Protein AF-A0A955CDN2-F1 (afdb_monomer_lite)

Radius of gyration: 25.5 Å; chains: 1; bounding box: 60×82×62 Å

Secondary structure (DSSP, 8-state):
-HHHHHHHHHHHHHHGGGSTT---PPPPPP-STTHHHHHHHHHHHHHHHHHT-PPPSEEEEEPEEETTEEEEE--GGGGSTTEEEEEEEEESS-HHHHHHHHHTSSSEEEEETTTHHHHHHHT---BEEEE-SS--TTS---TTEEEEEEETTTTHHHHHHHHHHTEEEEEEPGGGEEEE-TTSSEEEEEETTEEEEEEEEEEEEEGGGT--------------------

Foldseek 3Di:
DVVVLVVLLVVLLVLCCVDPVVDRDDQDDDDPVCNPRRVVSSVVSVVVSVVSDDDQLKDKDWWFDDQQKTKDFADLVLPDPQKWKKKKKFKPDAPVLVVCCDVVLQFKAKFFSVCGVVCNVVVHHHFDWAWDPDDQPSDDDDRRITMTTGDCPVHVVRNVNCSVRRMMMMGGHNQQFDDQDPVRFWTFGDRPNDTMIIGIMMMIHRCVSRDDDPPPDDDDDDDDDDDDDD

Sequence (230 aa):
PLAAYRELARLAGRLSTFSPSMRVERLPAYDHDNLGQCFAAAKALLERLLDGVTPPQYHDRWFRTDQALLRTEIDPEWLEPQWGLYIGIQSSLGADAVERFLLSGRNAKFGSAQRIEELFQRGEAGLQLRRVVHAPRALPLRKDVAYYLVDHAASRDEWRSVERTLGIAVRLGEQAVLEAMPDQSTLVIDCEGRSATLRFALYAVLEDSATAIPLGVGDGLAAQTTNALI

pLDDT: mean 85.24, std 17.05, range [32.22, 97.5]

Structure (mmCIF, N/CA/C/O backbone):
data_AF-A0A955CDN2-F1
#
_entry.id   AF-A0A955CDN2-F1
#
loop_
_atom_site.group_PDB
_atom_site.id
_atom_site.type_symbol
_atom_site.label_atom_id
_atom_site.label_alt_id
_atom_site.label_comp_id
_atom_site.label_asym_id
_atom_site.label_entity_id
_atom_site.label_seq_id
_atom_site.pdbx_PDB_ins_code
_atom_site.Cartn_x
_atom_site.Cartn_y
_atom_site.Cartn_z
_atom_site.occupancy
_atom_site.B_iso_or_equiv
_atom_site.auth_seq_id
_atom_site.auth_comp_id
_atom_site.auth_asym_id
_atom_site.auth_atom_id
_atom_site.pdbx_PDB_model_num
ATOM 1 N N . PRO A 1 1 ? 27.709 -19.942 -25.470 1.00 87.62 1 PRO A N 1
ATOM 2 C CA . PRO A 1 1 ? 27.517 -18.624 -26.138 1.00 87.62 1 PRO A CA 1
ATOM 3 C C . PRO A 1 1 ? 26.165 -18.480 -26.864 1.00 87.62 1 PRO A C 1
ATOM 5 O O . PRO A 1 1 ? 25.416 -17.572 -26.530 1.00 87.62 1 PRO A O 1
ATOM 8 N N . LEU A 1 2 ? 25.800 -19.396 -27.774 1.00 93.38 2 LEU A N 1
ATOM 9 C CA . LEU A 1 2 ? 24.502 -19.363 -28.478 1.00 93.38 2 LEU A CA 1
ATOM 10 C C . LEU A 1 2 ? 23.285 -19.315 -27.537 1.00 93.38 2 LEU A C 1
ATOM 12 O O . LEU A 1 2 ? 22.367 -18.532 -27.758 1.00 93.38 2 LEU A O 1
ATOM 16 N N . ALA A 1 3 ? 23.278 -20.126 -26.473 1.00 95.62 3 ALA A N 1
ATOM 17 C CA . ALA A 1 3 ? 22.185 -20.134 -25.495 1.00 95.62 3 ALA A CA 1
ATOM 18 C C . ALA A 1 3 ? 21.976 -18.754 -24.843 1.00 95.62 3 ALA A C 1
ATOM 20 O O . ALA A 1 3 ? 20.854 -18.264 -24.794 1.00 95.62 3 ALA A O 1
ATOM 21 N N . ALA A 1 4 ? 23.065 -18.091 -24.438 1.00 93.81 4 ALA A N 1
ATOM 22 C CA . ALA A 1 4 ? 23.010 -16.740 -23.884 1.00 93.81 4 ALA A CA 1
ATOM 23 C C . ALA A 1 4 ? 22.473 -15.731 -24.911 1.00 93.81 4 ALA A C 1
ATOM 25 O O . ALA A 1 4 ? 21.586 -14.947 -24.595 1.00 93.81 4 ALA A O 1
ATOM 26 N N . TYR A 1 5 ? 22.945 -15.802 -26.160 1.00 95.19 5 TYR A N 1
ATOM 27 C CA . TYR A 1 5 ? 22.469 -14.929 -27.234 1.00 95.19 5 TYR A CA 1
ATOM 28 C C . TYR A 1 5 ? 20.960 -15.066 -27.481 1.00 95.19 5 TYR A C 1
ATOM 30 O O . TYR A 1 5 ? 20.254 -14.072 -27.639 1.00 95.19 5 TYR A O 1
ATOM 38 N N . ARG A 1 6 ? 20.444 -16.301 -27.462 1.00 95.06 6 ARG A N 1
ATOM 39 C CA . ARG A 1 6 ? 19.009 -16.578 -27.612 1.00 95.06 6 ARG A CA 1
ATOM 40 C C . ARG A 1 6 ? 18.179 -15.958 -26.490 1.00 95.06 6 ARG A C 1
ATOM 42 O O . ARG A 1 6 ? 17.123 -15.399 -26.776 1.00 95.06 6 ARG A O 1
ATOM 49 N N . GLU A 1 7 ? 18.645 -16.030 -25.245 1.00 96.19 7 GLU A N 1
ATOM 50 C CA . GLU A 1 7 ? 17.939 -15.406 -24.120 1.00 96.19 7 GLU A CA 1
ATOM 51 C C . GLU A 1 7 ? 17.999 -13.874 -24.177 1.00 96.19 7 GLU A C 1
ATOM 53 O O . GLU A 1 7 ? 16.981 -13.226 -23.939 1.00 96.19 7 GLU A O 1
ATOM 58 N N . LEU A 1 8 ? 19.123 -13.281 -24.600 1.00 93.88 8 LEU A N 1
ATOM 59 C CA . LEU A 1 8 ? 19.211 -11.833 -24.840 1.00 93.88 8 LEU A CA 1
ATOM 60 C C . LEU A 1 8 ? 18.236 -11.378 -25.935 1.00 93.88 8 LEU A C 1
ATOM 62 O O . LEU A 1 8 ? 17.537 -10.382 -25.763 1.00 93.88 8 LEU A O 1
ATOM 66 N N . ALA A 1 9 ? 18.127 -12.131 -27.033 1.00 92.69 9 ALA A N 1
ATOM 67 C CA . ALA A 1 9 ? 17.177 -11.834 -28.102 1.00 92.69 9 ALA A CA 1
ATOM 68 C C . ALA A 1 9 ? 15.715 -11.977 -27.642 1.00 92.69 9 ALA A C 1
ATOM 70 O O . ALA A 1 9 ? 14.867 -11.148 -27.978 1.00 92.69 9 ALA A O 1
ATOM 71 N N . ARG A 1 10 ? 15.415 -12.999 -26.829 1.00 92.69 10 ARG A N 1
ATOM 72 C CA . ARG A 1 10 ? 14.093 -13.178 -26.211 1.00 92.69 10 ARG A CA 1
ATOM 73 C C . ARG A 1 10 ? 13.756 -12.021 -25.270 1.00 92.69 10 ARG A C 1
ATOM 75 O O . ARG A 1 10 ? 12.620 -11.547 -25.289 1.00 92.69 10 ARG A O 1
ATOM 82 N N . LEU A 1 11 ? 14.717 -11.568 -24.465 1.00 91.94 11 LEU A N 1
ATOM 83 C CA . LEU A 1 11 ? 14.553 -10.422 -23.575 1.00 91.94 11 LEU A CA 1
ATOM 84 C C . LEU A 1 11 ? 14.304 -9.136 -24.368 1.00 91.94 11 LEU A C 1
ATOM 86 O O . LEU A 1 11 ? 13.347 -8.429 -24.068 1.00 91.94 11 LEU A O 1
ATOM 90 N N . ALA A 1 12 ? 15.093 -8.877 -25.414 1.00 91.19 12 ALA A N 1
ATOM 91 C CA . ALA A 1 12 ? 14.919 -7.713 -26.279 1.00 91.19 12 ALA A CA 1
ATOM 92 C C . ALA A 1 12 ? 13.511 -7.674 -26.894 1.00 91.19 12 ALA A C 1
ATOM 94 O O . ALA A 1 12 ? 12.839 -6.653 -26.810 1.00 91.19 12 ALA A O 1
ATOM 95 N N . GLY A 1 13 ? 13.014 -8.807 -27.407 1.00 89.19 13 GLY A N 1
ATOM 96 C CA . GLY A 1 13 ? 11.652 -8.898 -27.941 1.00 89.19 13 GLY A CA 1
ATOM 97 C C . GLY A 1 13 ? 10.560 -8.593 -26.908 1.00 89.19 13 GLY A C 1
ATOM 98 O O . GLY A 1 13 ? 9.575 -7.940 -27.242 1.00 89.19 13 GLY A O 1
ATOM 99 N N . ARG A 1 14 ? 10.740 -9.017 -25.648 1.00 88.94 14 ARG A N 1
ATOM 100 C CA . ARG A 1 14 ? 9.817 -8.679 -24.549 1.00 88.94 14 ARG A CA 1
ATOM 101 C C . ARG A 1 14 ? 9.905 -7.206 -24.161 1.00 88.94 14 ARG A C 1
ATOM 103 O O . ARG A 1 14 ? 8.880 -6.591 -23.922 1.00 88.94 14 ARG A O 1
ATOM 110 N N . LEU A 1 15 ? 11.102 -6.628 -24.105 1.00 87.44 15 LEU A N 1
ATOM 111 C CA . LEU A 1 15 ? 11.275 -5.217 -23.753 1.00 87.44 15 LEU A CA 1
ATOM 112 C C . LEU A 1 15 ? 10.753 -4.276 -24.849 1.00 87.44 15 LEU A C 1
ATOM 114 O O . LEU A 1 15 ? 10.202 -3.222 -24.541 1.00 87.44 15 LEU A O 1
ATOM 118 N N . SER A 1 16 ? 10.827 -4.673 -26.123 1.00 86.44 16 SER A N 1
ATOM 119 C CA . SER A 1 16 ? 10.278 -3.893 -27.239 1.00 86.44 16 SER A CA 1
ATOM 120 C C . SER A 1 16 ? 8.770 -3.631 -27.133 1.00 86.44 16 SER A C 1
ATOM 122 O O . SER A 1 16 ? 8.309 -2.632 -27.682 1.00 86.44 16 SER A O 1
ATOM 124 N N . THR A 1 17 ? 7.993 -4.453 -26.411 1.00 81.88 17 THR A N 1
ATOM 125 C CA . THR A 1 17 ? 6.553 -4.193 -26.200 1.00 81.88 17 THR A CA 1
ATOM 126 C C . THR A 1 17 ? 6.286 -3.024 -25.256 1.00 81.88 17 THR A C 1
ATOM 128 O O . THR A 1 17 ? 5.188 -2.478 -25.272 1.00 81.88 17 THR A O 1
ATOM 131 N N . PHE A 1 18 ? 7.275 -2.641 -24.446 1.00 75.06 18 PHE A N 1
ATOM 132 C CA . PHE A 1 18 ? 7.211 -1.491 -23.542 1.00 75.06 18 PHE A CA 1
ATOM 133 C C . PHE A 1 18 ? 7.834 -0.228 -24.154 1.00 75.06 18 PHE A C 1
ATOM 135 O O . PHE A 1 18 ? 7.736 0.849 -23.573 1.00 75.06 18 PHE A O 1
ATOM 142 N N . SER A 1 19 ? 8.458 -0.334 -25.333 1.00 74.88 19 SER A N 1
ATOM 143 C CA . SER A 1 19 ? 8.984 0.828 -26.051 1.00 74.88 19 SER A CA 1
ATOM 144 C C . SER A 1 19 ? 7.835 1.707 -26.565 1.00 74.88 19 SER A C 1
ATOM 146 O O . SER A 1 19 ? 6.884 1.166 -27.134 1.00 74.88 19 SER A O 1
ATOM 148 N N . PRO A 1 20 ? 7.949 3.050 -26.509 1.00 68.75 20 PRO A N 1
ATOM 149 C CA . PRO A 1 20 ? 6.964 3.971 -27.089 1.00 68.75 20 PRO A CA 1
ATOM 150 C C . PRO A 1 20 ? 6.674 3.718 -28.575 1.00 68.75 20 PRO A C 1
ATOM 152 O O . PRO A 1 20 ? 5.588 4.007 -29.067 1.00 68.75 20 PRO A O 1
ATOM 155 N N . SER A 1 21 ? 7.654 3.173 -29.301 1.00 76.00 21 SER A N 1
ATOM 156 C CA . SER A 1 21 ? 7.518 2.845 -30.722 1.00 76.00 21 SER A CA 1
ATOM 157 C C . SER A 1 21 ? 6.817 1.507 -30.983 1.00 76.00 21 SER A C 1
ATOM 159 O O . SER A 1 21 ? 6.423 1.257 -32.122 1.00 76.00 21 SER A O 1
ATOM 161 N N . MET A 1 22 ? 6.702 0.640 -29.964 1.00 69.94 22 MET A N 1
ATOM 162 C CA . MET A 1 22 ? 6.206 -0.744 -30.036 1.00 69.94 22 MET A CA 1
ATOM 163 C C . MET A 1 22 ? 6.796 -1.565 -31.199 1.00 69.94 22 MET A C 1
ATOM 165 O O . MET A 1 22 ? 6.166 -2.492 -31.712 1.00 69.94 22 MET A O 1
ATOM 169 N N . ARG A 1 23 ? 8.006 -1.221 -31.656 1.00 75.12 23 ARG A N 1
ATOM 170 C CA . ARG A 1 23 ? 8.678 -1.886 -32.775 1.00 75.12 23 ARG A CA 1
ATOM 171 C C . ARG A 1 23 ? 9.769 -2.805 -32.259 1.00 75.12 23 ARG A C 1
ATOM 173 O O . ARG A 1 23 ? 10.625 -2.404 -31.476 1.00 75.12 23 ARG A O 1
ATOM 180 N N . VAL A 1 24 ? 9.748 -4.039 -32.752 1.00 78.69 24 VAL A N 1
ATOM 181 C CA . VAL A 1 24 ? 10.830 -4.995 -32.527 1.00 78.69 24 VAL A CA 1
ATOM 182 C C . VAL A 1 24 ? 11.957 -4.662 -33.490 1.00 78.69 24 VAL A C 1
ATOM 184 O O . VAL A 1 24 ? 11.819 -4.809 -34.707 1.00 78.69 24 VAL A O 1
ATOM 187 N N . GLU A 1 25 ? 13.076 -4.213 -32.944 1.00 81.50 25 GLU A N 1
ATOM 188 C CA . GLU A 1 25 ? 14.286 -4.021 -33.728 1.00 81.50 25 GLU A CA 1
ATOM 189 C C . GLU A 1 25 ? 14.967 -5.356 -33.997 1.00 81.50 25 GLU A C 1
ATOM 191 O O . GLU A 1 25 ? 15.073 -6.224 -33.127 1.00 81.50 25 GLU A O 1
ATOM 196 N N . ARG A 1 26 ? 15.412 -5.539 -35.242 1.00 84.06 26 ARG A N 1
ATOM 197 C CA . ARG A 1 26 ? 16.077 -6.774 -35.646 1.00 84.06 26 ARG A CA 1
ATOM 198 C C . ARG A 1 26 ? 17.496 -6.791 -35.099 1.00 84.06 26 ARG A C 1
ATOM 200 O O . ARG A 1 26 ? 18.323 -5.968 -35.480 1.00 84.06 26 ARG A O 1
ATOM 207 N N . LEU A 1 27 ? 17.771 -7.779 -34.259 1.00 90.25 27 LEU A N 1
ATOM 208 C CA . LEU A 1 27 ? 19.131 -8.141 -33.893 1.00 90.25 27 LEU A CA 1
ATOM 209 C C . LEU A 1 27 ? 19.827 -8.864 -35.058 1.00 90.25 27 LEU A C 1
ATOM 211 O O . LEU A 1 27 ? 19.154 -9.555 -35.831 1.00 90.25 27 LEU A O 1
ATOM 215 N N . PRO A 1 28 ? 21.157 -8.717 -35.198 1.00 91.56 28 PRO A N 1
ATOM 216 C CA . PRO A 1 28 ? 21.926 -9.503 -36.158 1.00 91.56 28 PRO A CA 1
ATOM 217 C C . PRO A 1 28 ? 21.768 -11.006 -35.893 1.00 91.56 28 PRO A C 1
ATOM 219 O O . PRO A 1 28 ? 21.421 -11.429 -34.794 1.00 91.56 28 PRO A O 1
ATOM 222 N N . ALA A 1 29 ? 22.011 -11.843 -36.899 1.00 92.56 29 ALA A N 1
ATOM 223 C CA . ALA A 1 29 ? 22.050 -13.283 -36.667 1.00 92.56 29 ALA A CA 1
ATOM 224 C C . ALA A 1 29 ? 23.222 -13.639 -35.736 1.00 92.56 29 ALA A C 1
ATOM 226 O O . ALA A 1 29 ? 24.237 -12.942 -35.697 1.00 92.56 29 ALA A O 1
ATOM 227 N N . TYR A 1 30 ? 23.075 -14.728 -34.982 1.00 94.94 30 TYR A N 1
ATOM 228 C CA . TYR A 1 30 ? 24.172 -15.256 -34.181 1.00 94.94 30 TYR A CA 1
ATOM 229 C C . TYR A 1 30 ? 25.318 -15.704 -35.092 1.00 94.94 30 TYR A C 1
ATOM 231 O O . TYR A 1 30 ? 25.111 -16.565 -35.947 1.00 94.94 30 TYR A O 1
ATOM 239 N N . ASP A 1 31 ? 26.508 -15.162 -34.857 1.00 93.00 31 ASP A N 1
ATOM 240 C CA . ASP A 1 31 ? 27.742 -15.537 -35.541 1.00 93.00 31 ASP A CA 1
ATOM 241 C C . ASP A 1 31 ? 28.735 -16.072 -34.498 1.00 93.00 31 ASP A C 1
ATOM 243 O O . ASP A 1 31 ? 29.134 -15.351 -33.580 1.00 93.00 31 ASP A O 1
ATOM 247 N N . HIS A 1 32 ? 29.079 -17.362 -34.588 1.00 93.88 32 HIS A N 1
ATOM 248 C CA . HIS A 1 32 ? 30.001 -17.998 -33.642 1.00 93.88 32 HIS A CA 1
ATOM 249 C C . HIS A 1 32 ? 31.446 -17.534 -33.839 1.00 93.88 32 HIS A C 1
ATOM 251 O O . HIS A 1 32 ? 32.203 -17.492 -32.870 1.00 93.88 32 HIS A O 1
ATOM 257 N N . ASP A 1 33 ? 31.798 -17.159 -35.067 1.00 93.69 33 ASP A N 1
ATOM 258 C CA . ASP A 1 33 ? 33.141 -16.733 -35.444 1.00 93.69 33 ASP A CA 1
ATOM 259 C C . ASP A 1 33 ? 33.340 -15.233 -35.166 1.00 93.69 33 ASP A C 1
ATOM 261 O O . ASP A 1 33 ? 34.467 -14.770 -34.988 1.00 93.69 33 ASP A O 1
ATOM 265 N N . ASN A 1 34 ? 32.241 -14.477 -35.029 1.00 91.56 34 ASN A N 1
ATOM 266 C CA . ASN A 1 34 ? 32.240 -13.060 -34.662 1.00 91.56 34 ASN A CA 1
ATOM 267 C C . ASN A 1 34 ? 31.243 -12.723 -33.536 1.00 91.56 34 ASN A C 1
ATOM 269 O O . ASN A 1 34 ? 30.329 -11.902 -33.676 1.00 91.56 34 ASN A O 1
ATOM 273 N N . LEU A 1 35 ? 31.463 -13.323 -32.362 1.00 91.94 35 LEU A N 1
ATOM 274 C CA . LEU A 1 35 ? 30.629 -13.089 -31.175 1.00 91.94 35 LEU A CA 1
ATOM 275 C C . LEU A 1 35 ? 30.583 -11.612 -30.755 1.00 91.94 35 LEU A C 1
ATOM 277 O O . LEU A 1 35 ? 29.564 -11.152 -30.239 1.00 91.94 35 LEU A O 1
ATOM 281 N N . GLY A 1 36 ? 31.674 -10.868 -30.962 1.00 92.62 36 GLY A N 1
ATOM 282 C CA . GLY A 1 36 ? 31.786 -9.470 -30.547 1.00 92.62 36 GLY A CA 1
ATOM 283 C C . GLY A 1 36 ? 30.712 -8.594 -31.186 1.00 92.62 36 GLY A C 1
ATOM 284 O O . GLY A 1 36 ? 30.018 -7.859 -30.484 1.00 92.62 36 GLY A O 1
ATOM 285 N N . GLN A 1 37 ? 30.513 -8.726 -32.499 1.00 93.44 37 GLN A N 1
ATOM 286 C CA . GLN A 1 37 ? 29.540 -7.918 -33.228 1.00 93.44 37 GLN A CA 1
ATOM 287 C C . GLN A 1 37 ? 28.100 -8.221 -32.800 1.00 93.44 37 GLN A C 1
ATOM 289 O O . GLN A 1 37 ? 27.337 -7.298 -32.497 1.00 93.44 37 GLN A O 1
ATOM 294 N N . CYS A 1 38 ? 27.712 -9.501 -32.747 1.00 92.88 38 CYS A N 1
ATOM 295 C CA . CYS A 1 38 ? 26.326 -9.850 -32.447 1.00 92.88 38 CYS A CA 1
ATOM 296 C C . CYS A 1 38 ? 25.959 -9.531 -30.987 1.00 92.88 38 CYS A C 1
ATOM 298 O O . CYS A 1 38 ? 24.879 -8.989 -30.738 1.00 92.88 38 CYS A O 1
ATOM 300 N N . PHE A 1 39 ? 26.852 -9.792 -30.023 1.00 95.69 39 PHE A N 1
ATOM 301 C CA . PHE A 1 39 ? 26.604 -9.474 -28.611 1.00 95.69 39 PHE A CA 1
ATOM 302 C C . PHE A 1 39 ? 26.628 -7.972 -28.325 1.00 95.69 39 PHE A C 1
ATOM 304 O O . PHE A 1 39 ? 25.801 -7.512 -27.539 1.00 95.69 39 PHE A O 1
ATOM 311 N N . ALA A 1 40 ? 27.509 -7.199 -28.967 1.00 94.81 40 ALA A N 1
ATOM 312 C CA . ALA A 1 40 ? 27.525 -5.746 -28.806 1.00 94.81 40 ALA 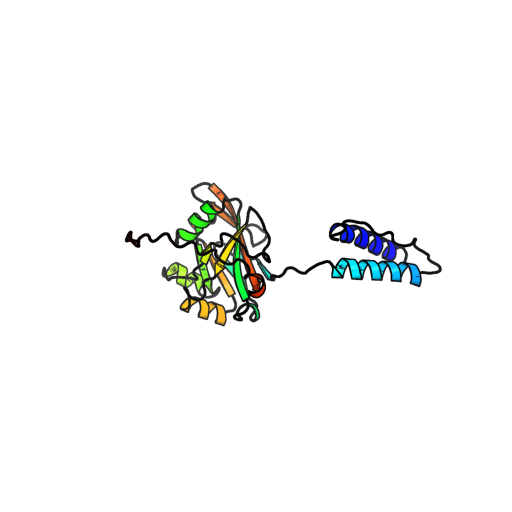A CA 1
ATOM 313 C C . ALA A 1 40 ? 26.211 -5.111 -29.284 1.00 94.81 40 ALA A C 1
ATOM 315 O O . ALA A 1 40 ? 25.643 -4.278 -28.580 1.00 94.81 40 ALA A O 1
ATOM 316 N N . ALA A 1 41 ? 25.680 -5.560 -30.427 1.00 93.38 41 ALA A N 1
ATOM 317 C CA . ALA A 1 41 ? 24.384 -5.104 -30.927 1.00 93.38 41 ALA A CA 1
ATOM 318 C C . ALA A 1 41 ? 23.230 -5.466 -29.974 1.00 93.38 41 ALA A C 1
ATOM 320 O O . ALA A 1 41 ? 22.366 -4.633 -29.704 1.00 93.38 41 ALA A O 1
ATOM 321 N N . ALA A 1 42 ? 23.236 -6.687 -29.422 1.00 93.31 42 ALA A N 1
ATOM 322 C CA . ALA A 1 42 ? 22.245 -7.110 -28.433 1.00 93.31 42 ALA A CA 1
ATOM 323 C C . ALA A 1 42 ? 22.309 -6.278 -27.148 1.00 93.31 42 ALA A C 1
ATOM 325 O O . ALA A 1 42 ? 21.275 -5.824 -26.664 1.00 93.31 42 ALA A O 1
ATOM 326 N N . LYS A 1 43 ? 23.516 -6.029 -26.628 1.00 94.00 43 LYS A N 1
ATOM 327 C CA . LYS A 1 43 ? 23.737 -5.188 -25.449 1.00 94.00 43 LYS A CA 1
ATOM 328 C C . LYS A 1 43 ? 23.241 -3.759 -25.678 1.00 94.00 43 LYS A C 1
ATOM 330 O O . LYS A 1 43 ? 22.450 -3.277 -24.880 1.00 94.00 43 LYS A O 1
ATOM 335 N N . ALA A 1 44 ? 23.638 -3.122 -26.779 1.00 92.38 44 ALA A N 1
ATOM 336 C CA . ALA A 1 44 ? 23.249 -1.745 -27.083 1.00 92.38 44 ALA A CA 1
ATOM 337 C C . ALA A 1 44 ? 21.726 -1.580 -27.244 1.00 92.38 44 ALA A C 1
ATOM 339 O O . ALA A 1 44 ? 21.155 -0.584 -26.801 1.00 92.38 44 ALA A O 1
ATOM 340 N N . LEU A 1 45 ? 21.052 -2.563 -27.855 1.00 90.31 45 LEU A N 1
ATOM 341 C CA . LEU A 1 45 ? 19.590 -2.571 -27.934 1.00 90.31 45 LEU A CA 1
ATOM 342 C C . LEU A 1 45 ? 18.957 -2.692 -26.544 1.00 90.31 45 LEU A C 1
ATOM 344 O O . LEU A 1 45 ? 18.032 -1.947 -26.236 1.00 90.31 45 LEU A O 1
ATOM 348 N N . LEU A 1 46 ? 19.444 -3.616 -25.712 1.00 90.94 46 LEU A N 1
ATOM 349 C CA . LEU A 1 46 ? 18.926 -3.811 -24.359 1.00 90.94 46 LEU A CA 1
ATOM 350 C C . LEU A 1 46 ? 19.128 -2.572 -23.485 1.00 90.94 46 LEU A C 1
ATOM 352 O O . LEU A 1 46 ? 18.180 -2.175 -22.823 1.00 90.94 46 LEU A O 1
ATOM 356 N N . GLU A 1 47 ? 20.306 -1.943 -23.520 1.00 90.38 47 GLU A N 1
ATOM 357 C CA . GLU A 1 47 ? 20.585 -0.700 -22.784 1.00 90.38 47 GLU A CA 1
ATOM 358 C C . GLU A 1 47 ? 19.578 0.388 -23.160 1.00 90.38 47 GLU A C 1
ATOM 360 O O . GLU A 1 47 ? 18.876 0.894 -22.295 1.00 90.38 47 GLU A O 1
ATOM 365 N N . ARG A 1 48 ? 19.369 0.637 -24.455 1.00 87.06 48 ARG A N 1
ATOM 366 C CA . ARG A 1 48 ? 18.396 1.641 -24.904 1.00 87.06 48 ARG A CA 1
ATOM 367 C C . ARG A 1 48 ? 16.942 1.289 -24.577 1.00 87.06 48 ARG A C 1
ATOM 369 O O . ARG A 1 48 ? 16.136 2.181 -24.322 1.00 87.06 48 ARG A O 1
ATOM 376 N N . LEU A 1 49 ? 16.571 0.008 -24.637 1.00 87.00 49 LEU A N 1
ATOM 377 C CA . LEU A 1 49 ? 15.228 -0.432 -24.250 1.00 87.00 49 LEU A CA 1
ATOM 378 C C . LEU A 1 49 ? 15.000 -0.275 -22.742 1.00 87.00 49 LEU A C 1
ATOM 380 O O . LEU A 1 49 ? 13.888 0.053 -22.343 1.00 87.00 49 LEU A O 1
ATOM 384 N N . LEU A 1 50 ? 16.036 -0.489 -21.928 1.00 85.44 50 LEU A N 1
ATOM 385 C CA . LEU A 1 50 ? 15.999 -0.306 -20.478 1.00 85.44 50 LEU A CA 1
ATOM 386 C C . LEU A 1 50 ? 16.029 1.174 -20.083 1.00 85.44 50 LEU A C 1
ATOM 388 O O . LEU A 1 50 ? 15.307 1.546 -19.166 1.00 85.44 50 LEU A O 1
ATOM 392 N N . ASP A 1 51 ? 16.753 2.024 -20.815 1.00 80.38 51 ASP A N 1
ATOM 393 C CA . ASP A 1 51 ? 16.752 3.482 -20.613 1.00 80.38 51 ASP A CA 1
ATOM 394 C C . ASP A 1 51 ? 15.350 4.091 -20.794 1.00 80.38 51 ASP A C 1
ATOM 396 O O . ASP A 1 51 ? 15.008 5.097 -20.176 1.00 80.38 51 ASP A O 1
ATOM 400 N N . GLY A 1 52 ? 14.513 3.476 -21.636 1.00 68.69 52 GLY A N 1
ATOM 401 C CA . GLY A 1 52 ? 13.119 3.879 -21.831 1.00 68.69 52 GLY A CA 1
ATOM 402 C C . GLY A 1 52 ? 12.167 3.453 -20.708 1.00 68.69 52 GLY A C 1
ATOM 403 O O . GLY A 1 52 ? 11.026 3.915 -20.679 1.00 68.69 52 GLY A O 1
ATOM 404 N N . VAL A 1 53 ? 12.596 2.576 -19.795 1.00 67.31 53 VAL A N 1
ATOM 405 C CA . VAL A 1 53 ? 11.782 2.132 -18.659 1.00 67.31 53 VAL A CA 1
ATOM 406 C C . VAL A 1 53 ? 11.952 3.135 -17.526 1.00 67.31 53 VAL A C 1
ATOM 408 O O . VAL A 1 53 ? 12.901 3.074 -16.750 1.00 67.31 53 VAL A O 1
ATOM 411 N N . THR A 1 54 ? 11.012 4.072 -17.412 1.00 68.12 54 THR A N 1
ATOM 412 C CA . THR A 1 54 ? 10.958 4.962 -16.250 1.00 68.12 54 THR A CA 1
ATOM 413 C C . THR A 1 54 ? 10.610 4.133 -15.009 1.00 68.12 54 THR A C 1
ATOM 415 O O . THR A 1 54 ? 9.553 3.492 -15.003 1.00 68.12 54 THR A O 1
ATOM 418 N N . PRO A 1 55 ? 11.462 4.111 -13.967 1.00 68.81 55 PRO A N 1
ATOM 419 C CA . PRO A 1 55 ? 11.108 3.453 -12.719 1.00 68.81 55 PRO A CA 1
ATOM 420 C C . PRO A 1 55 ? 9.843 4.100 -12.134 1.00 68.81 55 PRO A C 1
ATOM 422 O O . PRO A 1 55 ? 9.573 5.278 -12.398 1.00 68.81 55 PRO A O 1
ATOM 425 N N . PRO A 1 56 ? 9.042 3.350 -11.359 1.00 75.75 56 PRO A N 1
ATOM 426 C CA . PRO A 1 56 ? 7.902 3.933 -10.669 1.00 75.75 56 PRO A CA 1
ATOM 427 C C . PRO A 1 56 ? 8.367 5.135 -9.840 1.00 75.75 56 PRO A C 1
ATOM 429 O O . PRO A 1 56 ? 9.345 5.051 -9.105 1.00 75.75 56 PRO A O 1
ATOM 432 N N . GLN A 1 57 ? 7.657 6.258 -9.957 1.00 85.81 57 GLN A N 1
ATOM 433 C CA . GLN A 1 57 ? 7.933 7.484 -9.190 1.00 85.81 57 GLN A CA 1
ATOM 434 C C . GLN A 1 57 ? 7.377 7.392 -7.756 1.00 85.81 57 GLN A C 1
ATOM 436 O O . GLN A 1 57 ? 6.939 8.382 -7.173 1.00 85.81 57 GLN A O 1
ATOM 441 N N . TYR A 1 58 ? 7.316 6.175 -7.221 1.00 92.38 58 TYR A N 1
ATOM 442 C CA . TYR A 1 58 ? 6.821 5.866 -5.894 1.00 92.38 58 TYR A CA 1
ATOM 443 C C . TYR A 1 58 ? 7.555 4.646 -5.342 1.00 92.38 58 TYR A C 1
ATOM 445 O O . TYR A 1 58 ? 7.998 3.778 -6.098 1.00 92.38 58 TYR A O 1
ATOM 453 N N . HIS A 1 59 ? 7.593 4.549 -4.020 1.00 94.56 59 HIS A N 1
ATOM 454 C CA . HIS A 1 59 ? 7.934 3.321 -3.310 1.00 94.56 59 HIS A CA 1
ATOM 455 C C . HIS A 1 59 ? 6.688 2.772 -2.628 1.00 94.56 59 HIS A C 1
ATOM 457 O O . HIS A 1 59 ? 5.819 3.549 -2.230 1.00 94.56 59 HIS A O 1
ATOM 463 N N . ASP A 1 60 ? 6.574 1.451 -2.505 1.00 95.38 60 ASP A N 1
ATOM 464 C CA . ASP A 1 60 ? 5.453 0.819 -1.821 1.00 95.38 60 ASP A CA 1
ATOM 465 C C . ASP A 1 60 ? 5.868 -0.298 -0.863 1.00 95.38 60 ASP A C 1
ATOM 467 O O . ASP A 1 60 ? 6.851 -1.010 -1.066 1.00 95.38 60 ASP A O 1
ATOM 471 N N . ARG A 1 61 ? 5.079 -0.467 0.202 1.00 96.69 61 ARG A N 1
ATOM 472 C CA . ARG A 1 61 ? 5.170 -1.598 1.130 1.00 96.69 61 ARG A CA 1
ATOM 473 C C . ARG A 1 61 ? 3.784 -2.147 1.425 1.00 96.69 61 ARG A C 1
ATOM 475 O O . ARG A 1 61 ? 2.885 -1.417 1.838 1.00 96.69 61 ARG A O 1
ATOM 482 N N . TRP A 1 62 ? 3.618 -3.454 1.260 1.00 96.94 62 TRP A N 1
ATOM 483 C CA . TRP A 1 62 ? 2.391 -4.142 1.652 1.00 96.94 62 TRP A CA 1
ATOM 484 C C . TRP A 1 62 ? 2.340 -4.325 3.163 1.00 96.94 62 TRP A C 1
ATOM 486 O O . TRP A 1 62 ? 3.324 -4.734 3.781 1.00 96.94 62 TRP A O 1
ATOM 496 N N . PHE A 1 63 ? 1.168 -4.086 3.740 1.00 97.50 63 PHE A N 1
ATOM 497 C CA . PHE A 1 63 ? 0.935 -4.401 5.138 1.00 97.50 63 PHE A CA 1
ATOM 498 C C . PHE A 1 63 ? 0.883 -5.915 5.315 1.00 97.50 63 PHE A C 1
ATOM 500 O O . PHE A 1 63 ? 0.270 -6.631 4.518 1.00 97.50 63 PHE A O 1
ATOM 507 N N . ARG A 1 64 ? 1.508 -6.389 6.389 1.00 96.38 64 ARG A N 1
ATOM 508 C CA . ARG A 1 64 ? 1.413 -7.775 6.832 1.00 96.38 64 ARG A CA 1
ATOM 509 C C . ARG A 1 64 ? 0.361 -7.894 7.912 1.00 96.38 64 ARG A C 1
ATOM 511 O O . ARG A 1 64 ? 0.333 -7.062 8.816 1.00 96.38 64 ARG A O 1
ATOM 518 N N . THR A 1 65 ? -0.489 -8.903 7.812 1.00 92.62 65 THR A N 1
ATOM 519 C CA . THR A 1 65 ? -1.560 -9.141 8.774 1.00 92.62 65 THR A CA 1
ATOM 520 C C . THR A 1 65 ? -1.176 -10.192 9.806 1.00 92.62 65 THR A C 1
ATOM 522 O O . THR A 1 65 ? -0.616 -11.235 9.477 1.00 92.62 65 THR A O 1
ATOM 525 N N . ASP A 1 66 ? -1.524 -9.894 11.050 1.00 90.31 66 ASP A N 1
ATOM 526 C CA . ASP A 1 66 ? -1.693 -10.830 12.147 1.00 90.31 66 ASP A CA 1
ATOM 527 C C . ASP A 1 66 ? -3.124 -10.645 12.676 1.00 90.31 66 ASP A C 1
ATOM 529 O O . ASP A 1 66 ? -3.441 -9.671 13.366 1.00 90.31 66 ASP A O 1
ATOM 533 N N . GLN A 1 67 ? -4.030 -11.529 12.252 1.00 87.88 67 GLN A N 1
ATOM 534 C CA . GLN A 1 67 ? -5.464 -11.462 12.555 1.00 87.88 67 GLN A CA 1
ATOM 535 C C . GLN A 1 67 ? -6.108 -10.117 12.153 1.00 87.88 67 GLN A C 1
ATOM 537 O O . GLN A 1 67 ? -6.213 -9.791 10.975 1.00 87.88 67 GLN A O 1
ATOM 542 N N . ALA A 1 68 ? -6.570 -9.327 13.126 1.00 92.00 68 ALA A N 1
ATOM 543 C CA . ALA A 1 68 ? -7.213 -8.035 12.897 1.00 92.00 68 ALA A CA 1
ATOM 544 C C . ALA A 1 68 ? -6.228 -6.857 12.879 1.00 92.00 68 ALA A C 1
ATOM 546 O O . ALA A 1 68 ? -6.644 -5.701 12.779 1.00 92.00 68 ALA A O 1
ATOM 547 N N . LEU A 1 69 ? -4.930 -7.123 12.996 1.00 94.31 69 LEU A N 1
ATOM 548 C CA . LEU A 1 69 ? -3.891 -6.113 13.029 1.00 94.31 69 LEU A CA 1
ATOM 549 C C . LEU A 1 69 ? -3.014 -6.236 11.792 1.00 94.31 69 LEU A C 1
ATOM 551 O O . LEU A 1 69 ? -2.466 -7.295 11.508 1.00 94.31 69 LEU A O 1
ATOM 555 N N . LEU A 1 70 ? -2.865 -5.145 11.048 1.00 95.94 70 LEU A N 1
ATOM 556 C CA . LEU A 1 70 ? -1.986 -5.097 9.891 1.00 95.94 70 LEU A CA 1
ATOM 557 C C . LEU A 1 70 ? -0.911 -4.046 10.104 1.00 95.94 70 LEU A C 1
ATOM 559 O O . LEU A 1 70 ? -1.212 -2.944 10.557 1.00 95.94 70 LEU A O 1
ATOM 563 N N . ARG A 1 71 ? 0.340 -4.372 9.781 1.00 97.00 71 ARG A N 1
ATOM 564 C CA . ARG A 1 71 ? 1.505 -3.521 10.056 1.00 97.00 71 ARG A CA 1
ATOM 565 C C . ARG A 1 71 ? 2.434 -3.450 8.849 1.00 97.00 71 ARG A C 1
ATOM 567 O O . ARG A 1 71 ? 2.594 -4.431 8.126 1.00 97.00 71 ARG A O 1
ATOM 574 N N . THR A 1 72 ? 3.084 -2.309 8.664 1.00 97.50 72 THR A N 1
ATOM 575 C CA . THR A 1 72 ? 4.225 -2.160 7.758 1.00 97.50 72 THR A CA 1
ATOM 576 C C . THR A 1 72 ? 5.267 -1.228 8.361 1.00 97.50 72 THR A C 1
ATOM 578 O O . THR A 1 72 ? 4.952 -0.333 9.148 1.00 97.50 72 THR A O 1
ATOM 581 N N . GLU A 1 73 ? 6.514 -1.450 7.971 1.00 97.12 73 GLU A N 1
ATOM 582 C CA . GLU A 1 73 ? 7.633 -0.561 8.263 1.00 97.12 73 GLU A CA 1
ATOM 583 C C . GLU A 1 73 ? 7.649 0.610 7.278 1.00 97.12 73 GLU A C 1
ATOM 585 O O . GLU A 1 73 ? 7.128 0.508 6.160 1.00 97.12 73 GLU A O 1
ATOM 590 N N . ILE A 1 74 ? 8.240 1.711 7.726 1.00 96.62 74 ILE A N 1
ATOM 591 C CA . ILE A 1 74 ? 8.467 2.931 6.961 1.00 96.62 74 ILE A CA 1
ATOM 592 C C . ILE A 1 74 ? 9.972 3.151 6.898 1.00 96.62 74 ILE A C 1
ATOM 594 O O . ILE A 1 74 ? 10.641 3.150 7.932 1.00 96.62 74 ILE A O 1
ATOM 598 N N . ASP A 1 75 ? 10.499 3.372 5.699 1.00 96.62 75 ASP A N 1
ATOM 599 C CA . ASP A 1 75 ? 11.889 3.785 5.561 1.00 96.62 75 ASP A CA 1
ATOM 600 C C . ASP A 1 75 ? 12.052 5.227 6.072 1.00 96.62 75 ASP A C 1
ATOM 602 O O . ASP A 1 75 ? 11.234 6.082 5.725 1.00 96.62 75 ASP A O 1
ATOM 606 N N . PRO A 1 76 ? 13.080 5.535 6.890 1.00 95.56 76 PRO A N 1
ATOM 607 C CA . PRO A 1 76 ? 13.247 6.864 7.485 1.00 95.56 76 PRO A CA 1
ATOM 608 C C . PRO A 1 76 ? 13.222 8.016 6.474 1.00 95.56 76 PRO A C 1
ATOM 610 O O . PRO A 1 76 ? 12.704 9.084 6.784 1.00 95.56 76 PRO A O 1
ATOM 613 N N . GLU A 1 77 ? 13.735 7.781 5.264 1.00 94.94 77 GLU A N 1
ATOM 614 C CA . GLU A 1 77 ? 13.712 8.742 4.154 1.00 94.94 77 GLU A CA 1
ATOM 615 C C . GLU A 1 77 ? 12.290 9.183 3.775 1.00 94.94 77 GLU A C 1
ATOM 617 O O . GLU A 1 77 ? 12.089 10.340 3.424 1.00 94.94 77 GLU A O 1
ATOM 622 N N . TRP A 1 78 ? 11.278 8.315 3.900 1.00 94.75 78 TRP A N 1
ATOM 623 C CA . TRP A 1 78 ? 9.893 8.630 3.520 1.00 94.75 78 TRP A CA 1
ATOM 624 C C . TRP A 1 78 ? 9.189 9.561 4.512 1.00 94.75 78 TRP A C 1
ATOM 626 O O . TRP A 1 78 ? 8.058 9.975 4.267 1.00 94.75 78 TRP A O 1
ATOM 636 N N . LEU A 1 79 ? 9.824 9.853 5.650 1.00 93.12 79 LEU A N 1
ATOM 637 C CA . LEU A 1 79 ? 9.338 10.816 6.637 1.00 93.12 79 LEU A CA 1
ATOM 638 C C . LEU A 1 79 ? 9.856 12.235 6.369 1.00 93.12 79 LEU A C 1
ATOM 640 O O . LEU A 1 79 ? 9.457 13.172 7.062 1.00 93.12 79 LEU A O 1
ATOM 644 N N . GLU A 1 80 ? 10.756 12.409 5.398 1.00 92.31 80 GLU A N 1
ATOM 645 C CA . GLU A 1 80 ? 11.239 13.732 5.017 1.00 92.31 80 GLU A CA 1
ATOM 646 C C . GLU A 1 80 ? 10.128 14.553 4.335 1.00 92.31 80 GLU A C 1
ATOM 648 O O . GLU A 1 80 ? 9.294 13.988 3.626 1.00 92.31 80 GLU A O 1
ATOM 653 N N . PRO A 1 81 ? 10.122 15.895 4.471 1.00 88.38 81 PRO A N 1
ATOM 654 C CA . PRO A 1 81 ? 9.013 16.742 4.012 1.00 88.38 81 PRO A CA 1
ATOM 655 C C . PRO A 1 81 ? 8.689 16.674 2.516 1.00 88.38 81 PRO A C 1
ATOM 657 O O . PRO A 1 81 ? 7.610 17.078 2.110 1.00 88.38 81 PRO A O 1
ATOM 660 N N . GLN A 1 82 ? 9.629 16.216 1.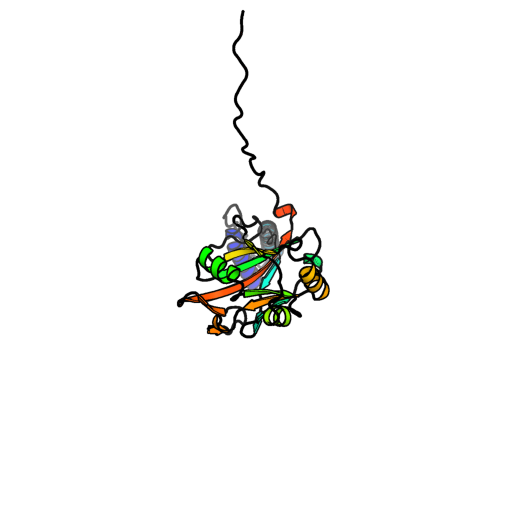693 1.00 89.75 82 GLN A N 1
ATOM 661 C CA . GLN A 1 82 ? 9.458 16.074 0.247 1.00 89.75 82 GLN A CA 1
ATOM 662 C C . GLN A 1 82 ? 8.617 14.853 -0.158 1.00 89.75 82 GLN A C 1
ATOM 664 O O . GLN A 1 82 ? 8.264 14.721 -1.331 1.00 89.75 82 GLN A O 1
ATOM 669 N N . TRP A 1 83 ? 8.331 13.946 0.780 1.00 92.75 83 TRP A N 1
ATOM 670 C CA . TRP A 1 83 ? 7.551 12.740 0.540 1.00 92.75 83 TRP A CA 1
ATOM 671 C C . TRP A 1 83 ? 6.120 12.900 1.041 1.00 92.75 83 TRP A C 1
ATOM 673 O O . TRP A 1 83 ? 5.868 13.162 2.213 1.00 92.75 83 TRP A O 1
ATOM 683 N N . GLY A 1 84 ? 5.169 12.643 0.150 1.00 93.75 84 GLY A N 1
ATOM 684 C CA . GLY A 1 84 ? 3.777 12.417 0.500 1.00 93.75 84 GLY A CA 1
ATOM 685 C C . GLY A 1 84 ? 3.532 10.933 0.762 1.00 93.75 84 GLY A C 1
ATOM 686 O O . GLY A 1 84 ? 3.825 10.087 -0.091 1.00 93.75 84 GLY A O 1
ATOM 687 N N . LEU A 1 85 ? 2.951 10.614 1.919 1.00 95.69 85 LEU A N 1
ATOM 688 C CA . LEU A 1 85 ? 2.582 9.249 2.290 1.00 95.69 85 LEU A CA 1
ATOM 689 C C . LEU A 1 85 ? 1.101 8.970 2.038 1.00 95.69 85 LEU A C 1
ATOM 691 O O . LEU A 1 85 ? 0.212 9.667 2.532 1.00 95.69 85 LEU A O 1
ATOM 695 N N . TYR A 1 86 ? 0.837 7.890 1.312 1.00 96.19 86 TYR A N 1
ATOM 696 C CA . TYR A 1 86 ? -0.502 7.464 0.928 1.00 96.19 86 TYR A CA 1
ATOM 697 C C . TYR A 1 86 ? -0.750 6.018 1.349 1.00 96.19 86 TYR A C 1
ATOM 699 O O . TYR A 1 86 ? 0.119 5.161 1.231 1.00 96.19 86 TYR A O 1
ATOM 707 N N . ILE A 1 87 ? -1.968 5.716 1.779 1.00 96.69 87 ILE A N 1
ATOM 708 C CA . ILE A 1 87 ? -2.456 4.353 1.969 1.00 96.69 87 ILE A CA 1
ATOM 709 C C . ILE A 1 87 ? -3.325 3.994 0.770 1.00 96.69 87 ILE A C 1
ATOM 711 O O . ILE A 1 87 ? -4.364 4.611 0.535 1.00 96.69 87 ILE A O 1
ATOM 715 N N . GLY A 1 88 ? -2.894 2.998 0.002 1.00 96.00 88 GLY A N 1
ATOM 716 C CA . GLY A 1 88 ? -3.715 2.366 -1.020 1.00 96.00 88 GLY A CA 1
ATOM 717 C C . GLY A 1 88 ? -4.443 1.169 -0.430 1.00 96.00 88 GLY A C 1
ATOM 718 O O . GLY A 1 88 ? -3.837 0.291 0.186 1.00 96.00 88 GLY A O 1
ATOM 719 N N . ILE A 1 89 ? -5.755 1.145 -0.622 1.00 95.88 89 ILE A N 1
ATOM 720 C CA . ILE A 1 89 ? -6.641 0.112 -0.100 1.00 95.88 89 ILE A CA 1
ATOM 721 C C . ILE A 1 89 ? -7.229 -0.621 -1.289 1.00 95.88 89 ILE A C 1
ATOM 723 O O . ILE A 1 89 ? -8.079 -0.081 -1.997 1.00 95.88 89 ILE A O 1
ATOM 727 N N . GLN A 1 90 ? -6.737 -1.835 -1.510 1.00 95.81 90 GLN A N 1
ATOM 728 C CA . GLN A 1 90 ? -7.229 -2.726 -2.542 1.00 95.81 90 GLN A CA 1
ATOM 729 C C . GLN A 1 90 ? -8.396 -3.540 -1.985 1.00 95.81 90 GLN A C 1
ATOM 731 O O . GLN A 1 90 ? -8.257 -4.190 -0.947 1.00 95.81 90 GLN A O 1
ATOM 736 N N . SER A 1 91 ? -9.545 -3.513 -2.656 1.00 95.44 91 SER A N 1
ATOM 737 C CA . SER A 1 91 ? -10.724 -4.248 -2.205 1.00 95.44 91 SER A CA 1
ATOM 738 C C . SER A 1 91 ? -11.613 -4.703 -3.353 1.00 95.44 91 SER A C 1
ATOM 740 O O . SER A 1 91 ? -11.711 -4.048 -4.387 1.00 95.44 91 SER A O 1
ATOM 742 N N . SER A 1 92 ? -12.330 -5.809 -3.140 1.00 95.31 92 SER A N 1
ATOM 743 C CA . SER A 1 92 ? -13.455 -6.196 -3.998 1.00 95.31 92 SER A CA 1
ATOM 744 C C . SER A 1 92 ? -14.704 -5.321 -3.792 1.00 95.31 92 SER A C 1
ATOM 746 O O . SER A 1 92 ? -15.681 -5.465 -4.528 1.00 95.31 92 SER A O 1
ATOM 748 N N . LEU A 1 93 ? -14.712 -4.447 -2.779 1.00 92.75 93 LEU A N 1
ATOM 749 C CA . LEU A 1 93 ? -15.754 -3.445 -2.549 1.00 92.75 93 LEU A CA 1
ATOM 750 C C . LEU A 1 93 ? -15.577 -2.232 -3.474 1.00 92.75 93 LEU A C 1
ATOM 752 O O . LEU A 1 93 ? -14.471 -1.883 -3.874 1.00 92.75 93 LEU A O 1
ATOM 756 N N . GLY A 1 94 ? -16.676 -1.529 -3.757 1.00 90.38 94 GLY A N 1
ATOM 757 C CA . GLY A 1 94 ? -16.604 -0.204 -4.378 1.00 90.38 94 GLY A CA 1
ATOM 758 C C . GLY A 1 94 ? -16.009 0.836 -3.420 1.00 90.38 94 GLY A C 1
ATOM 759 O O . GLY A 1 94 ? -16.167 0.722 -2.204 1.00 90.38 94 GLY A O 1
ATOM 760 N N . ALA A 1 95 ? -15.373 1.877 -3.964 1.00 88.56 95 ALA A N 1
ATOM 761 C CA . ALA A 1 95 ? -14.657 2.890 -3.181 1.00 88.56 95 ALA A CA 1
ATOM 762 C C . ALA A 1 95 ? -15.505 3.538 -2.066 1.00 88.56 95 ALA A C 1
ATOM 764 O O . ALA A 1 95 ? -14.998 3.756 -0.971 1.00 88.56 95 ALA A O 1
ATOM 765 N N . ASP A 1 96 ? -16.800 3.772 -2.298 1.00 89.69 96 ASP A N 1
ATOM 766 C CA . ASP A 1 96 ? -17.690 4.371 -1.291 1.00 89.69 96 ASP A CA 1
ATOM 767 C C . ASP A 1 96 ? -18.054 3.395 -0.160 1.00 89.69 96 ASP A C 1
ATOM 769 O O . ASP A 1 96 ? -18.311 3.804 0.970 1.00 89.69 96 ASP A O 1
ATOM 773 N N . ALA A 1 97 ? -18.077 2.086 -0.434 1.00 91.19 97 ALA A N 1
ATOM 774 C CA . ALA A 1 97 ? -18.253 1.072 0.606 1.00 91.19 97 ALA A CA 1
ATOM 775 C C . ALA A 1 97 ? -16.977 0.923 1.445 1.00 91.19 97 ALA A C 1
ATOM 777 O O . ALA A 1 97 ? -17.068 0.835 2.666 1.00 91.19 97 ALA A O 1
ATOM 778 N N . VAL A 1 98 ? -15.800 0.983 0.809 1.00 91.44 98 VAL A N 1
ATOM 779 C CA . VAL A 1 98 ? -14.512 1.051 1.518 1.00 91.44 98 VAL A CA 1
ATOM 780 C C . VAL A 1 98 ? -14.467 2.285 2.416 1.00 91.44 98 VAL A C 1
ATOM 782 O O . VAL A 1 98 ? -14.147 2.171 3.594 1.00 91.44 98 VAL A O 1
ATOM 785 N N . GLU A 1 99 ? -14.833 3.457 1.900 1.00 90.81 99 GLU A N 1
ATOM 786 C CA . GLU A 1 99 ? -14.840 4.686 2.693 1.00 90.81 99 GLU A CA 1
ATOM 787 C C . GLU A 1 99 ? -15.791 4.582 3.893 1.00 90.81 99 GLU A C 1
ATOM 789 O O . GLU A 1 99 ? -15.376 4.856 5.016 1.00 90.81 99 GLU A O 1
ATOM 794 N N . ARG A 1 100 ? -17.030 4.102 3.706 1.00 89.69 100 ARG A N 1
ATOM 795 C CA . ARG A 1 100 ? -17.965 3.868 4.823 1.00 89.69 100 ARG A CA 1
ATOM 796 C C . ARG A 1 100 ? -17.418 2.877 5.850 1.00 89.69 100 ARG A C 1
ATOM 798 O O . ARG A 1 100 ? -17.556 3.111 7.051 1.00 89.69 100 ARG A O 1
ATOM 805 N N . PHE A 1 101 ? -16.779 1.798 5.393 1.00 90.50 101 PHE A N 1
ATOM 806 C CA . PHE A 1 101 ? -16.135 0.826 6.272 1.00 90.50 101 PHE A CA 1
ATOM 807 C C . PHE A 1 101 ? -15.088 1.512 7.160 1.00 90.50 101 PHE A C 1
ATOM 809 O O . PHE A 1 101 ? -15.141 1.366 8.380 1.00 90.50 101 PHE A O 1
ATOM 816 N N . LEU A 1 102 ? -14.208 2.333 6.583 1.00 88.06 102 LEU A N 1
ATOM 817 C CA . LEU A 1 102 ? -13.144 3.032 7.313 1.00 88.06 102 LEU A CA 1
ATOM 818 C C . LEU A 1 102 ? -13.673 4.157 8.220 1.00 88.06 102 LEU A C 1
ATOM 820 O O . LEU A 1 102 ? -13.304 4.227 9.390 1.00 88.06 102 LEU A O 1
ATOM 824 N N . LEU A 1 103 ? -14.559 5.017 7.703 1.00 77.50 103 LEU A N 1
ATOM 825 C CA . LEU A 1 103 ? -15.081 6.199 8.404 1.00 77.50 103 LEU A CA 1
ATOM 826 C C . LEU A 1 103 ? -16.039 5.862 9.550 1.00 77.50 103 LEU A C 1
ATOM 828 O O . LEU A 1 103 ? -16.317 6.719 10.385 1.00 77.50 103 LEU A O 1
ATOM 832 N N . SER A 1 104 ? -16.518 4.619 9.637 1.00 74.12 104 SER A N 1
ATOM 833 C CA . SER A 1 104 ? -17.329 4.159 10.769 1.00 74.12 104 SER A CA 1
ATOM 834 C C . SER A 1 104 ? -16.628 4.325 12.127 1.00 74.12 104 SER A C 1
ATOM 836 O O . SER A 1 104 ? -17.290 4.257 13.163 1.00 74.12 104 SER A O 1
ATOM 838 N N . GLY A 1 105 ? -15.293 4.475 12.146 1.00 67.00 105 GLY A N 1
ATOM 839 C CA . GLY A 1 105 ? -14.459 4.653 13.343 1.00 67.00 105 GLY A CA 1
ATOM 840 C C . GLY A 1 105 ? -14.377 3.423 14.257 1.00 67.00 105 GLY A C 1
ATOM 841 O O . GLY A 1 105 ? -13.492 3.335 15.105 1.00 67.00 105 GLY A O 1
ATOM 842 N N . ARG A 1 106 ? -15.282 2.456 14.074 1.00 72.62 106 ARG A N 1
ATOM 843 C CA . ARG A 1 106 ? -15.354 1.188 14.812 1.00 72.62 106 ARG A CA 1
ATOM 844 C C . ARG A 1 106 ? -14.630 0.062 14.084 1.00 72.62 106 ARG A C 1
ATOM 846 O O . ARG A 1 106 ? -14.095 -0.831 14.733 1.00 72.62 106 ARG A O 1
ATOM 853 N N . ASN A 1 107 ? -14.618 0.105 12.753 1.00 83.75 107 ASN A N 1
ATOM 854 C CA . ASN A 1 107 ? -14.133 -1.015 11.950 1.00 83.75 107 ASN A CA 1
ATOM 855 C C . ASN A 1 107 ? -12.655 -0.912 11.592 1.00 83.75 107 ASN A C 1
ATOM 857 O O . ASN A 1 107 ? -12.061 -1.941 11.300 1.00 83.75 107 ASN A O 1
ATOM 861 N N . ALA A 1 108 ? -12.066 0.285 11.599 1.00 91.31 108 ALA A N 1
ATOM 862 C CA . ALA A 1 108 ? -10.654 0.484 11.301 1.00 91.31 108 ALA A CA 1
ATOM 863 C C . ALA A 1 108 ? -10.105 1.707 12.042 1.00 91.31 108 ALA A C 1
ATOM 865 O O . ALA A 1 108 ? -10.752 2.752 12.099 1.00 91.31 108 ALA A O 1
ATOM 866 N N . LYS A 1 109 ? -8.888 1.589 12.572 1.00 93.75 109 LYS A N 1
ATOM 867 C CA . LYS A 1 109 ? -8.116 2.707 13.121 1.00 93.75 109 LYS A CA 1
ATOM 868 C C . LYS A 1 109 ? -6.674 2.605 12.645 1.00 93.75 109 LYS A C 1
ATOM 870 O O . LYS A 1 109 ? -6.106 1.516 12.676 1.00 93.75 109 LYS A O 1
ATOM 875 N N . PHE A 1 110 ? -6.090 3.727 12.236 1.00 95.19 110 PHE A N 1
ATOM 876 C CA . PHE A 1 110 ? -4.701 3.819 11.782 1.00 95.19 110 PHE A CA 1
ATOM 877 C C . PHE A 1 110 ? -3.830 4.469 12.856 1.00 95.19 110 PHE A C 1
ATOM 879 O O . PHE A 1 110 ? -4.298 5.338 13.587 1.00 95.19 110 PHE A O 1
ATOM 886 N N . GLY A 1 111 ? -2.570 4.065 12.966 1.00 95.38 111 GLY A N 1
ATOM 887 C CA . GLY A 1 111 ? -1.647 4.597 13.969 1.00 95.38 111 GLY A CA 1
ATOM 888 C C . GLY A 1 111 ? -0.243 4.038 13.831 1.00 95.38 111 GLY A C 1
ATOM 889 O O . GLY A 1 111 ? 0.048 3.272 12.915 1.00 95.38 111 GLY A O 1
ATOM 890 N N . SER A 1 112 ? 0.624 4.393 14.771 1.00 96.38 112 SER A N 1
ATOM 891 C CA . SER A 1 112 ? 1.920 3.758 14.963 1.00 96.38 112 SER A CA 1
ATOM 892 C C . SER A 1 112 ? 1.738 2.270 15.224 1.00 96.38 112 SER A C 1
ATOM 894 O O . SER A 1 112 ? 0.896 1.854 16.028 1.00 96.38 112 SER A O 1
ATOM 896 N N . ALA A 1 113 ? 2.598 1.464 14.602 1.00 92.62 113 ALA A N 1
ATOM 897 C CA . ALA A 1 113 ? 2.605 0.020 14.788 1.00 92.62 113 ALA A CA 1
ATOM 898 C C . ALA A 1 113 ? 2.714 -0.404 16.260 1.00 92.62 113 ALA A C 1
ATOM 900 O O . ALA A 1 113 ? 2.161 -1.433 16.630 1.00 92.62 113 ALA A O 1
ATOM 901 N N . GLN A 1 114 ? 3.372 0.382 17.116 1.00 92.06 114 GLN A N 1
ATOM 902 C CA . GLN A 1 114 ? 3.538 0.039 18.532 1.00 92.06 114 GLN A CA 1
ATOM 903 C C . GLN A 1 114 ? 2.362 0.473 19.417 1.00 92.06 114 GLN A C 1
ATOM 905 O O . GLN A 1 114 ? 2.171 -0.113 20.476 1.00 92.06 114 GLN A O 1
ATOM 910 N N . ARG A 1 115 ? 1.586 1.489 19.016 1.00 93.31 115 ARG A N 1
ATOM 911 C CA . ARG A 1 115 ? 0.551 2.105 19.873 1.00 93.31 115 ARG A CA 1
ATOM 912 C C . ARG A 1 115 ? -0.878 1.799 19.449 1.00 93.31 115 ARG A C 1
ATOM 914 O O . ARG A 1 115 ? -1.793 1.994 20.244 1.00 93.31 115 ARG A O 1
ATOM 921 N N . ILE A 1 116 ? -1.091 1.334 18.218 1.00 94.25 116 ILE A N 1
ATOM 922 C CA . ILE A 1 116 ? -2.436 1.249 17.640 1.00 94.25 116 ILE A CA 1
ATOM 923 C C . ILE A 1 116 ? -3.409 0.389 18.455 1.00 94.25 116 ILE A C 1
ATOM 925 O O . ILE A 1 116 ? -4.590 0.713 18.530 1.00 94.25 116 ILE A O 1
ATOM 929 N N . GLU A 1 117 ? -2.931 -0.671 19.106 1.00 92.44 117 GLU A N 1
ATOM 930 C CA . GLU A 1 117 ? -3.778 -1.527 19.941 1.00 92.44 117 GLU A CA 1
ATOM 931 C C . GLU A 1 117 ? -4.274 -0.788 21.188 1.00 92.44 117 GLU A C 1
ATOM 933 O O . GLU A 1 117 ? -5.467 -0.827 21.490 1.00 92.44 117 GLU A O 1
ATOM 938 N N . GLU A 1 118 ? -3.396 -0.036 21.857 1.00 92.88 118 GLU A N 1
ATOM 939 C CA . GLU A 1 118 ? -3.764 0.796 23.005 1.00 92.88 118 GLU A CA 1
ATOM 940 C C . GLU A 1 118 ? -4.732 1.914 22.594 1.00 92.88 118 GLU A C 1
ATOM 942 O O . GLU A 1 118 ? -5.751 2.123 23.253 1.00 92.88 118 GLU A O 1
ATOM 947 N N . LEU A 1 119 ? -4.464 2.592 21.470 1.00 91.62 119 LEU A N 1
ATOM 948 C CA . LEU A 1 119 ? -5.346 3.634 20.924 1.00 91.62 119 LEU A CA 1
ATOM 949 C C . LEU A 1 119 ? -6.724 3.079 20.556 1.00 91.62 119 LEU A C 1
ATOM 951 O O . LEU A 1 119 ? -7.750 3.747 20.721 1.00 91.62 119 LEU A O 1
ATOM 955 N N . PHE A 1 120 ? -6.770 1.857 20.026 1.00 91.00 120 PHE A N 1
ATOM 956 C CA . PHE A 1 120 ? -8.018 1.185 19.697 1.00 91.00 120 PHE A CA 1
ATOM 957 C C . PHE A 1 120 ? -8.823 0.888 20.967 1.00 91.00 120 PHE A C 1
ATOM 959 O O . PHE A 1 120 ? -9.978 1.302 21.048 1.00 91.00 120 PHE A O 1
ATOM 966 N N . GLN A 1 121 ? -8.200 0.276 21.980 1.00 89.94 121 GLN A N 1
ATOM 967 C CA . GLN A 1 121 ? -8.844 -0.074 23.253 1.00 89.94 121 GLN A CA 1
ATOM 968 C C . GLN A 1 121 ? -9.329 1.148 24.043 1.00 89.94 121 GLN A C 1
ATOM 970 O O . GLN A 1 121 ? -10.412 1.117 24.622 1.00 89.94 121 GLN A O 1
ATOM 975 N N . ARG A 1 122 ? -8.550 2.235 24.056 1.00 91.50 122 ARG A N 1
ATOM 976 C CA . ARG A 1 122 ? -8.887 3.470 24.786 1.00 91.50 122 ARG A CA 1
ATOM 977 C C . ARG A 1 122 ? -9.841 4.392 24.031 1.00 91.50 122 ARG A C 1
ATOM 979 O O . ARG A 1 122 ? -10.264 5.406 24.575 1.00 91.50 122 ARG A O 1
ATOM 986 N N . GLY A 1 123 ? -10.168 4.076 22.777 1.00 87.31 123 GLY A N 1
ATOM 987 C CA . GLY A 1 123 ? -10.994 4.947 21.942 1.00 87.31 123 GLY A CA 1
ATOM 988 C C . GLY A 1 123 ? -10.304 6.258 21.540 1.00 87.31 123 GLY A C 1
ATOM 989 O O . GLY A 1 123 ? -10.976 7.167 21.068 1.00 87.31 123 GLY A O 1
ATOM 990 N N . GLU A 1 124 ? -8.979 6.355 21.679 1.00 90.19 124 GLU A N 1
ATOM 991 C CA . GLU A 1 124 ? -8.203 7.554 21.335 1.00 90.19 124 GLU A CA 1
ATOM 992 C C . GLU A 1 124 ? -8.134 7.766 19.814 1.00 90.19 124 GLU A C 1
ATOM 994 O O . GLU A 1 124 ? -8.242 6.817 19.027 1.00 90.19 124 GLU A O 1
ATOM 999 N N . ALA A 1 125 ? -7.967 9.016 19.381 1.00 88.94 125 ALA A N 1
ATOM 1000 C CA . ALA A 1 125 ? -7.824 9.332 17.965 1.00 88.94 125 ALA A CA 1
ATOM 1001 C C . ALA A 1 125 ? -6.511 8.754 17.410 1.00 88.94 125 ALA A C 1
ATOM 1003 O O . ALA A 1 125 ? -5.455 8.877 18.024 1.00 88.94 125 ALA A O 1
ATOM 1004 N N . GLY A 1 126 ? -6.596 8.117 16.243 1.00 92.44 126 GLY A N 1
ATOM 1005 C CA . GLY A 1 126 ? -5.433 7.646 15.496 1.00 92.44 126 GLY A CA 1
ATOM 1006 C C . GLY A 1 126 ? -5.002 8.631 14.408 1.00 92.44 126 GLY A C 1
ATOM 1007 O O . GLY A 1 126 ? -5.437 9.787 14.374 1.00 92.44 126 GLY A O 1
ATOM 1008 N N . LEU A 1 127 ? -4.195 8.138 13.470 1.00 94.25 127 LEU A N 1
ATOM 1009 C CA . LEU A 1 127 ? -3.856 8.855 12.244 1.00 94.25 127 LEU A CA 1
ATOM 1010 C C . LEU A 1 127 ? -5.117 9.157 11.441 1.00 94.25 127 LEU A C 1
ATOM 1012 O O . LEU A 1 127 ? -5.958 8.281 11.219 1.00 94.25 127 LEU A O 1
ATOM 1016 N N . GLN A 1 128 ? -5.218 10.402 10.989 1.00 92.88 128 GLN A N 1
ATOM 1017 C CA . GLN A 1 128 ? -6.301 10.835 10.121 1.00 92.88 128 GLN A CA 1
ATOM 1018 C C . GLN A 1 128 ? -5.920 10.571 8.669 1.00 92.88 128 GLN A C 1
ATOM 1020 O O . GLN A 1 128 ? -4.813 10.889 8.231 1.00 92.88 128 GLN A O 1
ATOM 1025 N N . LEU A 1 129 ? -6.848 9.974 7.927 1.00 92.50 129 LEU A N 1
ATOM 1026 C CA . LEU A 1 129 ? -6.697 9.696 6.508 1.00 92.50 129 LEU A CA 1
ATOM 1027 C C . LEU A 1 129 ? -7.677 10.554 5.716 1.00 92.50 129 LEU A C 1
ATOM 1029 O O . LEU A 1 129 ? -8.863 10.607 6.037 1.00 92.50 129 LEU A O 1
ATOM 1033 N N . ARG A 1 130 ? -7.197 11.182 4.644 1.00 92.00 130 ARG A N 1
ATOM 1034 C CA . ARG A 1 130 ? -8.025 11.978 3.735 1.00 92.00 130 ARG A CA 1
ATOM 1035 C C . ARG A 1 130 ? -8.175 11.262 2.401 1.00 92.00 130 ARG A C 1
ATOM 1037 O O . ARG A 1 130 ? -7.176 10.994 1.737 1.00 92.00 130 ARG A O 1
ATOM 1044 N N . ARG A 1 131 ? -9.415 10.977 1.985 1.00 90.38 131 ARG A N 1
ATOM 1045 C CA . ARG A 1 131 ? -9.692 10.347 0.683 1.00 90.38 131 ARG A CA 1
ATOM 1046 C C . ARG A 1 131 ? -9.141 11.211 -0.450 1.00 90.38 131 ARG A C 1
ATOM 1048 O O . ARG A 1 131 ? -9.363 12.422 -0.494 1.00 90.38 131 ARG A O 1
ATOM 1055 N N . VAL A 1 132 ? -8.434 10.575 -1.377 1.00 91.12 132 VAL A N 1
ATOM 1056 C CA . VAL A 1 132 ? -7.877 11.219 -2.565 1.00 91.12 132 VAL A CA 1
ATOM 1057 C C . VAL A 1 132 ? -8.761 10.876 -3.760 1.00 91.12 132 VAL A C 1
ATOM 1059 O O . VAL A 1 132 ? -8.809 9.732 -4.203 1.00 91.12 132 VAL A O 1
ATOM 1062 N N . VAL A 1 133 ? -9.479 11.873 -4.283 1.00 86.25 133 VAL A N 1
ATOM 1063 C CA . VAL A 1 133 ? -10.370 11.700 -5.449 1.00 86.25 133 VAL A CA 1
ATOM 1064 C C . VAL A 1 133 ? -9.564 11.516 -6.738 1.00 86.25 133 VAL A C 1
ATOM 1066 O O . VAL A 1 133 ? -9.924 10.714 -7.597 1.00 86.25 133 VAL A O 1
ATOM 1069 N N . HIS A 1 134 ? -8.442 12.228 -6.852 1.00 85.12 134 HIS A N 1
ATOM 1070 C CA . HIS A 1 134 ? -7.524 12.148 -7.982 1.00 85.12 134 HIS A CA 1
ATOM 1071 C C . HIS A 1 134 ? -6.142 11.754 -7.477 1.00 85.12 134 HIS A C 1
ATOM 1073 O O . HIS A 1 134 ? -5.410 12.589 -6.949 1.00 85.12 134 HIS A O 1
ATOM 1079 N N . ALA A 1 135 ? -5.813 10.465 -7.591 1.00 85.69 135 ALA A N 1
ATOM 1080 C CA . ALA A 1 135 ? -4.503 9.963 -7.198 1.00 85.69 135 ALA A CA 1
ATOM 1081 C C . ALA A 1 135 ? -3.390 10.683 -7.990 1.00 85.69 135 ALA A C 1
ATOM 1083 O O . ALA A 1 135 ? -3.567 10.919 -9.193 1.00 85.69 135 ALA A O 1
ATOM 1084 N N . PRO A 1 136 ? -2.252 11.022 -7.352 1.00 87.69 136 PRO A N 1
ATOM 1085 C CA . PRO A 1 136 ? -1.077 11.526 -8.052 1.00 87.69 136 PRO A CA 1
ATOM 1086 C C . PRO A 1 136 ? -0.700 10.636 -9.236 1.00 87.69 136 PRO A C 1
ATOM 1088 O O . PRO A 1 136 ? -0.810 9.413 -9.155 1.00 87.69 136 PRO A O 1
ATOM 1091 N N . ARG A 1 137 ? -0.193 11.239 -10.319 1.00 84.69 137 ARG A N 1
ATOM 1092 C CA . ARG A 1 137 ? 0.189 10.511 -11.548 1.00 84.69 137 ARG A CA 1
ATOM 1093 C C . ARG A 1 137 ? 1.224 9.413 -11.311 1.00 84.69 137 ARG A C 1
ATOM 1095 O O . ARG A 1 137 ? 1.287 8.470 -12.091 1.00 84.69 137 ARG A O 1
ATOM 1102 N N . ALA A 1 138 ? 2.033 9.563 -10.266 1.00 88.12 138 ALA A N 1
ATOM 1103 C CA . ALA A 1 138 ? 3.006 8.564 -9.860 1.00 88.12 138 ALA A CA 1
ATOM 1104 C C . ALA A 1 138 ? 2.343 7.256 -9.399 1.00 88.12 138 ALA A C 1
ATOM 1106 O O . ALA A 1 138 ? 2.892 6.189 -9.648 1.00 88.12 138 ALA A O 1
ATOM 1107 N N . LEU A 1 139 ? 1.173 7.315 -8.753 1.00 90.81 139 LEU A N 1
ATOM 1108 C CA . LEU A 1 139 ? 0.523 6.132 -8.194 1.00 90.81 139 LEU A CA 1
ATOM 1109 C C . LEU A 1 139 ? -0.159 5.279 -9.279 1.00 90.81 139 LEU A C 1
ATOM 1111 O O . LEU A 1 139 ? -0.691 5.817 -10.252 1.00 90.81 139 LEU A O 1
ATOM 1115 N N . PRO A 1 140 ? -0.217 3.946 -9.108 1.00 88.50 140 PRO A N 1
ATOM 1116 C CA . PRO A 1 140 ? -0.912 3.064 -10.042 1.00 88.50 140 PRO A CA 1
ATOM 1117 C C . PRO A 1 140 ? -2.411 3.379 -10.176 1.00 88.50 140 PRO A C 1
ATOM 1119 O O . PRO A 1 140 ? -3.159 3.339 -9.204 1.00 88.50 140 PRO A O 1
ATOM 1122 N N . LEU A 1 141 ? -2.900 3.587 -11.402 1.00 86.88 141 LEU A N 1
ATOM 1123 C CA . LEU A 1 141 ? -4.338 3.733 -11.649 1.00 86.88 141 LEU A CA 1
ATOM 1124 C C . LEU A 1 141 ? -5.008 2.355 -11.707 1.00 86.88 141 LEU A C 1
ATOM 1126 O O . LEU A 1 141 ? -4.973 1.673 -12.734 1.00 86.88 141 LEU A O 1
ATOM 1130 N N . ARG A 1 142 ? -5.639 1.948 -10.604 1.00 88.44 142 ARG A N 1
ATOM 1131 C CA . ARG A 1 142 ? -6.393 0.693 -10.497 1.00 88.44 142 ARG A CA 1
ATOM 1132 C C . ARG A 1 142 ? -7.811 0.957 -9.994 1.00 88.44 142 ARG A C 1
ATOM 1134 O O . ARG A 1 142 ? -8.009 1.772 -9.103 1.00 88.44 142 ARG A O 1
ATOM 1141 N N . LYS A 1 143 ? -8.805 0.278 -10.577 1.00 86.62 143 LYS A N 1
ATOM 1142 C CA . LYS A 1 143 ? -10.230 0.482 -10.238 1.00 86.62 143 LYS A CA 1
ATOM 1143 C C . LYS A 1 143 ? -10.613 -0.099 -8.877 1.00 86.62 143 LYS A C 1
ATOM 1145 O O . LYS A 1 143 ? -11.573 0.358 -8.272 1.00 86.62 143 LYS A O 1
ATOM 1150 N N . ASP A 1 144 ? -9.884 -1.117 -8.440 1.00 91.62 144 ASP A N 1
ATOM 1151 C CA . ASP A 1 144 ? -10.057 -1.830 -7.178 1.00 91.62 144 ASP A CA 1
ATOM 1152 C C . ASP A 1 144 ? -9.232 -1.220 -6.038 1.00 91.62 144 ASP A C 1
ATOM 1154 O O . ASP A 1 144 ? -9.207 -1.785 -4.950 1.00 91.62 144 ASP A O 1
ATOM 1158 N N . VAL A 1 145 ? -8.554 -0.085 -6.268 1.00 94.06 145 VAL A N 1
ATOM 1159 C CA . VAL A 1 145 ? -7.728 0.590 -5.262 1.00 94.06 145 VAL A CA 1
ATOM 1160 C C . VAL A 1 145 ? -8.246 1.998 -5.001 1.00 94.06 145 VAL A C 1
ATOM 1162 O O . VAL A 1 145 ? -8.361 2.815 -5.912 1.00 94.06 145 VAL A O 1
ATOM 1165 N N . ALA A 1 146 ? -8.515 2.295 -3.732 1.00 93.88 146 ALA A N 1
ATOM 1166 C CA . ALA A 1 146 ? -8.784 3.645 -3.256 1.00 93.88 146 ALA A CA 1
ATOM 1167 C C . ALA A 1 146 ? -7.562 4.184 -2.503 1.00 93.88 146 ALA A C 1
ATOM 1169 O O . ALA A 1 146 ? -6.995 3.487 -1.662 1.00 93.88 146 ALA A O 1
ATOM 1170 N N . TYR A 1 147 ? -7.172 5.425 -2.794 1.00 94.81 147 TYR A N 1
ATOM 1171 C CA . TYR A 1 147 ? -6.018 6.072 -2.174 1.00 94.81 147 TYR A CA 1
ATOM 1172 C C . TYR A 1 147 ? -6.445 7.093 -1.123 1.00 94.81 147 TYR A C 1
ATOM 1174 O O . TYR A 1 147 ? -7.384 7.867 -1.324 1.00 94.81 147 TYR A O 1
ATOM 1182 N N . TYR A 1 148 ? -5.711 7.112 -0.017 1.00 95.06 148 TYR A N 1
ATOM 1183 C CA . TYR A 1 148 ? -5.918 8.028 1.095 1.00 95.06 148 TYR A CA 1
ATOM 1184 C C . TYR A 1 148 ? -4.588 8.657 1.490 1.00 95.06 148 TYR A C 1
ATOM 1186 O O . TYR A 1 148 ? -3.614 7.942 1.693 1.00 95.06 148 TYR A O 1
ATOM 1194 N N . LEU A 1 149 ? -4.537 9.981 1.608 1.00 94.94 149 LEU A N 1
ATOM 1195 C CA . LEU A 1 149 ? -3.362 10.678 2.121 1.00 94.94 149 LEU A CA 1
ATOM 1196 C C . LEU A 1 149 ? -3.327 10.554 3.646 1.00 94.94 149 LEU A C 1
ATOM 1198 O O . LEU A 1 149 ? -4.358 10.742 4.298 1.00 94.94 149 LEU A O 1
ATOM 1202 N N . VAL A 1 150 ? -2.149 10.289 4.207 1.00 94.88 150 VAL A N 1
ATOM 1203 C CA . VAL A 1 150 ? -1.918 10.380 5.651 1.00 94.88 150 VAL A CA 1
ATOM 1204 C C . VAL A 1 150 ? -1.809 11.856 6.042 1.00 94.88 150 VAL A C 1
ATOM 1206 O O . VAL A 1 150 ? -0.887 12.549 5.627 1.00 94.88 150 VAL A O 1
ATOM 1209 N N . ASP A 1 151 ? -2.755 12.362 6.833 1.00 92.31 151 ASP A N 1
ATOM 1210 C CA . ASP A 1 151 ? -2.773 13.767 7.246 1.00 92.31 151 ASP A CA 1
ATOM 1211 C C . ASP A 1 151 ? -1.956 13.974 8.533 1.00 92.31 151 ASP A C 1
ATOM 1213 O O . ASP A 1 151 ? -2.453 13.873 9.663 1.00 92.31 151 ASP A O 1
ATOM 1217 N N . HIS A 1 152 ? -0.665 14.256 8.350 1.00 89.75 152 HIS A N 1
ATOM 1218 C CA . HIS A 1 152 ? 0.292 14.479 9.438 1.00 89.75 152 HIS A CA 1
ATOM 1219 C C . HIS A 1 152 ? -0.050 15.710 10.290 1.00 89.75 152 HIS A C 1
ATOM 1221 O O . HIS A 1 152 ? 0.264 15.750 11.483 1.00 89.75 152 HIS A O 1
ATOM 1227 N N . ALA A 1 153 ? -0.678 16.727 9.690 1.00 87.69 153 ALA A N 1
ATOM 1228 C CA . ALA A 1 153 ? -1.044 17.959 10.379 1.00 87.69 153 ALA A CA 1
ATOM 1229 C C . ALA A 1 153 ? -2.256 17.733 11.291 1.00 87.69 153 ALA A C 1
ATOM 1231 O O . ALA A 1 153 ? -2.239 18.149 12.449 1.00 87.69 153 ALA A O 1
ATOM 1232 N N . ALA A 1 154 ? -3.265 17.009 10.801 1.00 89.06 154 ALA A N 1
ATOM 1233 C CA . ALA A 1 154 ? -4.475 16.689 11.554 1.00 89.06 154 ALA A CA 1
ATOM 1234 C C . ALA A 1 154 ? -4.258 15.655 12.676 1.00 89.06 154 ALA A C 1
ATOM 1236 O O . ALA A 1 154 ? -5.092 15.546 13.572 1.00 89.06 154 ALA A O 1
ATOM 1237 N N . SER A 1 155 ? -3.156 14.895 12.654 1.00 90.94 155 SER A N 1
ATOM 1238 C CA . SER A 1 155 ? -2.873 13.823 13.623 1.00 90.94 155 SER A CA 1
ATOM 1239 C C . SER A 1 155 ? -1.479 13.909 14.255 1.00 90.94 155 SER A C 1
ATOM 1241 O O . SER A 1 155 ? -0.805 12.899 14.460 1.00 90.94 155 SER A O 1
ATOM 1243 N N . ARG A 1 156 ? -1.040 15.129 14.597 1.00 92.50 156 ARG A N 1
ATOM 1244 C CA . ARG A 1 156 ? 0.348 15.430 14.992 1.00 92.50 156 ARG A CA 1
ATOM 1245 C C . ARG A 1 156 ? 0.897 14.582 16.145 1.00 92.50 156 ARG A C 1
ATOM 1247 O O . ARG A 1 156 ? 2.058 14.177 16.092 1.00 92.50 156 ARG A O 1
ATOM 1254 N N . ASP A 1 157 ? 0.099 14.321 17.177 1.00 92.00 157 ASP A N 1
ATOM 1255 C CA . ASP A 1 157 ? 0.554 13.561 18.350 1.00 92.00 157 ASP A CA 1
ATOM 1256 C C . ASP A 1 157 ? 0.845 12.097 18.011 1.00 92.00 157 ASP A C 1
ATOM 1258 O O . ASP A 1 157 ? 1.868 11.542 18.426 1.00 92.00 157 ASP A O 1
ATOM 1262 N N . GLU A 1 158 ? -0.018 11.480 17.203 1.00 94.50 158 GLU A N 1
ATOM 1263 C CA . GLU A 1 158 ? 0.199 10.110 16.752 1.00 94.50 158 GLU A CA 1
ATOM 1264 C C . GLU A 1 158 ? 1.272 10.038 15.665 1.00 94.50 158 GLU A C 1
ATOM 1266 O O . GLU A 1 158 ? 2.095 9.122 15.665 1.00 94.50 158 GLU A O 1
ATOM 1271 N N . TRP A 1 159 ? 1.355 11.057 14.808 1.00 95.19 159 TRP A N 1
ATOM 1272 C CA . TRP A 1 159 ? 2.410 11.177 13.808 1.00 95.19 159 TRP A CA 1
ATOM 1273 C C . TRP A 1 159 ? 3.814 11.158 14.428 1.00 95.19 159 TRP A C 1
ATOM 1275 O O . TRP A 1 159 ? 4.668 10.400 13.977 1.00 95.19 159 TRP A O 1
ATOM 1285 N N . ARG A 1 160 ? 4.038 11.867 15.545 1.00 94.75 160 ARG A N 1
ATOM 1286 C CA . ARG A 1 160 ? 5.312 11.792 16.295 1.00 94.75 160 ARG A CA 1
ATOM 1287 C C . ARG A 1 160 ? 5.659 10.372 16.746 1.00 94.75 160 ARG A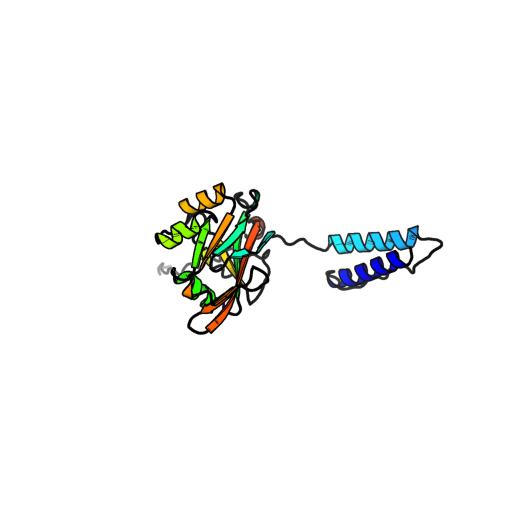 C 1
ATOM 1289 O O . ARG A 1 160 ? 6.829 10.011 16.863 1.00 94.75 160 ARG A O 1
ATOM 1296 N N . SER A 1 161 ? 4.645 9.559 17.038 1.00 95.00 161 SER A N 1
ATOM 1297 C CA . SER A 1 161 ? 4.853 8.157 17.405 1.00 95.00 161 SER A CA 1
ATOM 1298 C C . SER A 1 161 ? 5.278 7.336 16.194 1.00 95.00 161 SER A C 1
ATOM 1300 O O . SER A 1 161 ? 6.190 6.521 16.316 1.00 95.00 161 SER A O 1
ATOM 1302 N N . VAL A 1 162 ? 4.684 7.579 15.023 1.00 95.69 162 VAL A N 1
ATOM 1303 C CA . VAL A 1 162 ? 5.121 6.980 13.752 1.00 95.69 162 VAL A CA 1
ATOM 1304 C C . VAL A 1 162 ? 6.570 7.358 13.448 1.00 95.69 162 VAL A C 1
ATOM 1306 O O . VAL A 1 162 ? 7.375 6.459 13.230 1.00 95.69 162 VAL A O 1
ATOM 1309 N N . GLU A 1 163 ? 6.934 8.641 13.542 1.00 95.38 163 GLU A N 1
ATOM 1310 C CA . GLU A 1 163 ? 8.306 9.125 13.301 1.00 95.38 163 GLU A CA 1
ATOM 1311 C C . GLU A 1 163 ? 9.336 8.420 14.194 1.00 95.38 163 GLU A C 1
ATOM 1313 O O . GLU A 1 163 ? 10.410 8.033 13.742 1.00 95.38 163 GLU A O 1
ATOM 1318 N N . ARG A 1 164 ? 8.994 8.190 15.468 1.00 94.69 164 ARG A N 1
ATOM 1319 C CA . ARG A 1 164 ? 9.876 7.504 16.423 1.00 94.69 164 ARG A CA 1
ATOM 1320 C C . ARG A 1 164 ? 9.964 5.993 16.196 1.00 94.69 164 ARG A C 1
ATOM 1322 O O . ARG A 1 164 ? 10.972 5.385 16.542 1.00 94.69 164 ARG A O 1
ATOM 1329 N N . THR A 1 165 ? 8.886 5.376 15.719 1.00 94.56 165 THR A N 1
ATOM 1330 C CA . THR A 1 165 ? 8.757 3.909 15.644 1.00 94.56 165 THR A CA 1
ATOM 1331 C C . THR A 1 165 ? 8.994 3.346 14.251 1.00 94.56 165 THR A C 1
ATOM 1333 O O . THR A 1 165 ? 9.149 2.134 14.133 1.00 94.56 165 THR A O 1
ATOM 1336 N N . LEU A 1 166 ? 9.028 4.204 13.225 1.00 96.31 166 LEU A N 1
ATOM 1337 C CA . LEU A 1 166 ? 9.229 3.846 11.820 1.00 96.31 166 LEU A CA 1
ATOM 1338 C C . LEU A 1 166 ? 8.253 2.766 11.334 1.00 96.31 166 LEU A C 1
ATOM 1340 O O . LEU A 1 166 ? 8.590 1.898 10.533 1.00 96.31 166 LEU A O 1
ATOM 1344 N N . GLY A 1 167 ? 7.023 2.797 11.844 1.00 95.62 167 GLY A N 1
ATOM 1345 C CA . GLY A 1 167 ? 6.025 1.788 11.533 1.00 95.62 167 GLY A CA 1
ATOM 1346 C C . GLY A 1 167 ? 4.617 2.336 11.628 1.00 95.62 167 GLY A C 1
ATOM 1347 O O . GLY A 1 167 ? 4.258 3.016 12.592 1.00 95.62 167 GLY A O 1
ATOM 1348 N N . ILE A 1 168 ? 3.804 1.980 10.642 1.00 96.69 168 ILE A N 1
ATOM 1349 C CA . ILE A 1 168 ? 2.378 2.287 10.596 1.00 96.69 168 ILE A CA 1
ATOM 1350 C C . ILE A 1 168 ? 1.583 0.991 10.622 1.00 96.69 168 ILE A C 1
ATOM 1352 O O . ILE A 1 168 ? 1.999 -0.051 10.112 1.00 96.69 168 ILE A O 1
ATOM 1356 N N . ALA A 1 169 ? 0.423 1.055 11.248 1.00 96.50 169 ALA A N 1
ATOM 1357 C CA . ALA A 1 169 ? -0.475 -0.064 11.369 1.00 96.50 169 ALA A CA 1
ATOM 1358 C C . ALA A 1 169 ? -1.924 0.374 11.245 1.00 96.50 169 ALA A C 1
ATOM 1360 O O . ALA A 1 169 ? -2.280 1.529 11.487 1.00 96.50 169 ALA A O 1
ATOM 1361 N N . VAL A 1 170 ? -2.756 -0.597 10.900 1.00 95.38 170 VAL A N 1
ATOM 1362 C CA . VAL A 1 170 ? -4.204 -0.500 10.958 1.00 95.38 170 VAL A CA 1
ATOM 1363 C C . VAL A 1 170 ? -4.731 -1.633 11.829 1.00 95.38 170 VAL A C 1
ATOM 1365 O O . VAL A 1 170 ? -4.400 -2.800 11.624 1.00 95.38 170 VAL A O 1
ATOM 1368 N N . ARG A 1 171 ? -5.544 -1.287 12.825 1.00 94.81 171 ARG A N 1
ATOM 1369 C CA . ARG A 1 171 ? -6.311 -2.247 13.621 1.00 94.81 171 ARG A CA 1
ATOM 1370 C C . ARG A 1 171 ? -7.743 -2.231 13.120 1.00 94.81 171 ARG A C 1
ATOM 1372 O O . ARG A 1 171 ? -8.411 -1.200 13.200 1.00 94.81 171 ARG A O 1
ATOM 1379 N N . LEU A 1 172 ? -8.192 -3.362 12.593 1.00 93.88 172 LEU A N 1
ATOM 1380 C CA . LEU A 1 172 ? -9.580 -3.574 12.205 1.00 93.88 172 LEU A CA 1
ATOM 1381 C C . LEU A 1 172 ? -10.409 -4.018 13.406 1.00 93.88 172 LEU A C 1
ATOM 1383 O O . LEU A 1 172 ? -9.849 -4.546 14.355 1.00 93.88 172 LEU A O 1
ATOM 1387 N N . GLY A 1 173 ? -11.727 -3.837 13.395 1.00 90.69 173 GLY A N 1
ATOM 1388 C CA . GLY A 1 173 ? -12.604 -4.436 14.406 1.00 90.69 173 GLY A CA 1
ATOM 1389 C C . GLY A 1 173 ? -12.608 -5.963 14.286 1.00 90.69 173 GLY A C 1
ATOM 1390 O O . GLY A 1 173 ? -12.622 -6.487 13.179 1.00 90.69 173 GLY A O 1
ATOM 1391 N N . GLU A 1 174 ? -12.616 -6.699 15.400 1.00 83.62 174 GLU A N 1
ATOM 1392 C CA . GLU A 1 174 ? -12.538 -8.176 15.355 1.00 83.62 174 GLU A CA 1
ATOM 1393 C C . GLU A 1 174 ? -13.716 -8.804 14.615 1.00 83.62 174 GLU A C 1
ATOM 1395 O O . GLU A 1 174 ? -13.530 -9.701 13.807 1.00 83.62 174 GLU A O 1
ATOM 1400 N N . GLN A 1 175 ? -14.917 -8.264 14.822 1.00 85.69 175 GLN A N 1
ATOM 1401 C CA . GLN A 1 175 ? -16.138 -8.720 14.150 1.00 85.69 175 GLN A CA 1
ATOM 1402 C C . GLN A 1 175 ? -16.130 -8.440 12.641 1.00 85.69 175 GLN A C 1
ATOM 1404 O O . GLN A 1 175 ? -16.928 -9.012 11.909 1.00 85.69 175 GLN A O 1
ATOM 1409 N N . ALA A 1 176 ? -15.255 -7.543 12.179 1.00 88.50 176 ALA A N 1
ATOM 1410 C CA . ALA A 1 176 ? -15.142 -7.215 10.768 1.00 88.50 176 ALA A CA 1
ATOM 1411 C C . ALA A 1 176 ? -14.239 -8.195 10.014 1.00 88.50 176 ALA A C 1
ATOM 1413 O O . ALA A 1 176 ? -14.345 -8.260 8.796 1.00 88.50 176 ALA A O 1
ATOM 1414 N N . VAL A 1 177 ? -13.350 -8.936 10.686 1.00 92.56 177 VAL A N 1
ATOM 1415 C CA . VAL A 1 177 ? -12.404 -9.849 10.029 1.00 92.56 177 VAL A CA 1
ATOM 1416 C C . VAL A 1 177 ? -12.949 -11.270 10.083 1.00 92.56 177 VAL A C 1
ATOM 1418 O O . VAL A 1 177 ? -13.107 -11.842 11.156 1.00 92.56 177 VAL A O 1
ATOM 1421 N N . LEU A 1 178 ? -13.223 -11.841 8.912 1.00 93.00 178 LEU A N 1
ATOM 1422 C CA . LEU A 1 178 ? -13.703 -13.214 8.770 1.00 93.00 178 LEU A CA 1
ATOM 1423 C C . LEU A 1 178 ? -12.541 -14.201 8.656 1.00 93.00 178 LEU A C 1
ATOM 1425 O O . LEU A 1 178 ? -12.557 -15.253 9.289 1.00 93.00 178 LEU A O 1
ATOM 1429 N N . GLU A 1 179 ? -11.532 -13.865 7.850 1.00 92.62 179 GLU A N 1
ATOM 1430 C CA . GLU A 1 179 ? -10.399 -14.750 7.581 1.00 92.62 179 GLU A CA 1
ATOM 1431 C C . GLU A 1 179 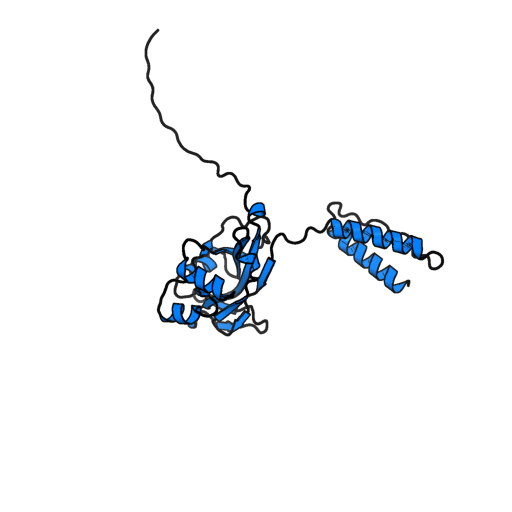? -9.155 -13.950 7.175 1.00 92.62 179 GLU A C 1
ATOM 1433 O O . GLU A 1 179 ? -9.254 -12.939 6.479 1.00 92.62 179 GLU A O 1
ATOM 1438 N N . ALA A 1 180 ? -7.973 -14.422 7.572 1.00 91.19 180 ALA A N 1
ATOM 1439 C CA . ALA A 1 180 ? -6.699 -13.945 7.045 1.00 91.19 180 ALA A CA 1
ATOM 1440 C C . ALA A 1 180 ? -6.150 -14.953 6.036 1.00 91.19 180 ALA A C 1
ATOM 1442 O O . ALA A 1 180 ? -6.040 -16.142 6.332 1.00 91.19 180 ALA A O 1
ATOM 1443 N N . MET A 1 181 ? -5.810 -14.484 4.837 1.00 91.69 181 MET A N 1
ATOM 1444 C CA . MET A 1 181 ? -5.335 -15.357 3.769 1.00 91.69 181 MET A CA 1
ATOM 1445 C C . MET A 1 181 ? -3.896 -15.840 4.028 1.00 91.69 181 MET A C 1
ATOM 1447 O O . MET A 1 181 ? -3.117 -15.155 4.699 1.00 91.69 181 MET A O 1
ATOM 1451 N N . PRO A 1 182 ? -3.481 -16.981 3.439 1.00 88.69 182 PRO A N 1
ATOM 1452 C CA . PRO A 1 182 ? -2.133 -17.532 3.622 1.00 88.69 182 PRO A CA 1
ATOM 1453 C C . PRO A 1 182 ? -0.990 -16.612 3.167 1.00 88.69 182 PRO A C 1
ATOM 1455 O O . PRO A 1 182 ? 0.152 -16.802 3.577 1.00 88.69 182 PRO A O 1
ATOM 1458 N N . ASP A 1 183 ? -1.283 -15.623 2.317 1.00 90.44 183 ASP A N 1
ATOM 1459 C CA . ASP A 1 183 ? -0.318 -14.637 1.818 1.00 90.44 183 ASP A CA 1
ATOM 1460 C C . ASP A 1 183 ? 0.078 -13.574 2.861 1.00 90.44 183 ASP A C 1
ATOM 146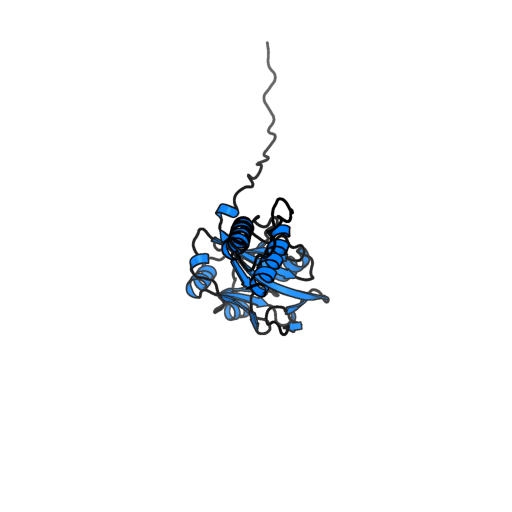2 O O . ASP A 1 183 ? 0.893 -12.699 2.561 1.00 90.44 183 ASP A O 1
ATOM 1466 N N . GLN A 1 184 ? -0.513 -13.631 4.062 1.00 88.94 184 GLN A N 1
ATOM 1467 C CA . GLN A 1 184 ? -0.285 -12.718 5.183 1.00 88.94 184 GLN A CA 1
ATOM 1468 C C . GLN A 1 184 ? -0.442 -11.238 4.821 1.00 88.94 184 GLN A C 1
ATOM 1470 O O . GLN A 1 184 ? 0.143 -10.381 5.477 1.00 88.94 184 GLN A O 1
ATOM 1475 N N . SER A 1 185 ? -1.231 -10.898 3.806 1.00 90.81 185 SER A N 1
ATOM 1476 C CA . SER A 1 185 ? -1.493 -9.493 3.465 1.00 90.81 185 SER A CA 1
ATOM 1477 C C . SER A 1 185 ? -2.930 -9.235 3.037 1.00 90.81 185 SER A C 1
ATOM 1479 O O . SER A 1 185 ? -3.395 -8.100 3.129 1.00 90.81 185 SER A O 1
ATOM 1481 N N . THR A 1 186 ? -3.650 -10.276 2.622 1.00 94.00 186 THR A N 1
ATOM 1482 C CA . THR A 1 186 ? -5.054 -10.187 2.244 1.00 94.00 186 THR A CA 1
ATOM 1483 C C . THR A 1 186 ? -5.945 -10.647 3.394 1.00 94.00 186 THR A C 1
ATOM 1485 O O . THR A 1 186 ? -5.762 -11.729 3.952 1.00 94.00 186 THR A O 1
ATOM 1488 N N . LEU A 1 187 ? -6.945 -9.835 3.724 1.00 94.50 187 LEU A N 1
ATOM 1489 C CA . LEU A 1 187 ? -8.012 -10.180 4.653 1.00 94.50 187 LEU A CA 1
ATOM 1490 C C . LEU A 1 187 ? -9.330 -10.371 3.914 1.00 94.50 187 LEU A C 1
ATOM 1492 O O . LEU A 1 187 ? -9.617 -9.676 2.939 1.00 94.50 187 LEU A O 1
ATOM 1496 N N . VAL A 1 188 ? -10.147 -11.285 4.420 1.00 95.25 188 VAL A N 1
ATOM 1497 C CA . VAL A 1 188 ? -11.566 -11.390 4.104 1.00 95.25 188 VAL A CA 1
ATOM 1498 C C . VAL A 1 188 ? -12.325 -10.721 5.240 1.00 95.25 188 VAL A C 1
ATOM 1500 O O . VAL A 1 188 ? -12.174 -11.099 6.402 1.00 95.25 188 VAL A O 1
ATOM 1503 N N . ILE A 1 189 ? -13.117 -9.709 4.907 1.00 94.44 189 ILE A N 1
ATOM 1504 C CA . ILE A 1 189 ? -13.895 -8.927 5.862 1.00 94.44 189 ILE A CA 1
ATOM 1505 C C . ILE A 1 189 ? -15.393 -9.097 5.635 1.00 94.44 189 ILE A C 1
ATOM 1507 O O . ILE A 1 189 ? -15.828 -9.313 4.502 1.00 94.44 189 ILE A O 1
ATOM 1511 N N . ASP A 1 190 ? -16.178 -8.946 6.699 1.00 91.94 190 ASP A N 1
ATOM 1512 C CA . ASP A 1 190 ? -17.611 -8.691 6.591 1.00 91.94 190 ASP A CA 1
ATOM 1513 C C . ASP A 1 190 ? -17.855 -7.185 6.488 1.00 91.94 190 ASP A C 1
ATOM 1515 O O . ASP A 1 190 ? -17.434 -6.395 7.337 1.00 91.94 190 ASP A O 1
ATOM 1519 N N . CYS A 1 191 ? -18.548 -6.777 5.432 1.00 88.88 191 CYS A N 1
ATOM 1520 C CA . CYS A 1 191 ? -18.980 -5.405 5.237 1.00 88.88 191 CYS A CA 1
ATOM 1521 C C . CYS A 1 191 ? -20.478 -5.399 4.943 1.00 88.88 191 CYS A C 1
ATOM 1523 O O . CYS A 1 191 ? -20.899 -5.713 3.830 1.00 88.88 191 CYS A O 1
ATOM 1525 N N . GLU A 1 192 ? -21.281 -5.013 5.936 1.00 85.75 192 GLU A N 1
ATOM 1526 C CA . GLU A 1 192 ? -22.746 -4.936 5.820 1.00 85.75 192 GLU A CA 1
ATOM 1527 C C . GLU A 1 192 ? -23.377 -6.290 5.411 1.00 85.75 192 GLU A C 1
ATOM 1529 O O . GLU A 1 192 ? -24.295 -6.335 4.591 1.00 85.75 192 GLU A O 1
ATOM 1534 N N . GLY A 1 193 ? -22.871 -7.408 5.957 1.00 85.44 193 GLY A N 1
ATOM 1535 C CA . GLY A 1 193 ? -23.350 -8.763 5.656 1.00 85.44 193 GLY A CA 1
ATOM 1536 C C . GLY A 1 193 ? -22.833 -9.341 4.335 1.00 85.44 193 GLY A C 1
ATOM 1537 O O . GLY A 1 193 ? -23.338 -10.363 3.860 1.00 85.44 193 GLY A O 1
ATOM 1538 N N . ARG A 1 194 ? -21.862 -8.677 3.697 1.00 88.38 194 ARG A N 1
ATOM 1539 C CA . ARG A 1 194 ? -21.208 -9.136 2.470 1.00 88.38 194 ARG A CA 1
ATOM 1540 C C . ARG A 1 194 ? -19.728 -9.374 2.726 1.00 88.38 194 ARG A C 1
ATOM 1542 O O . ARG A 1 194 ? -19.002 -8.458 3.104 1.00 88.38 194 ARG A O 1
ATOM 1549 N N . SER A 1 195 ? -19.276 -10.580 2.394 1.00 93.62 195 SER A N 1
ATOM 1550 C CA . SER A 1 195 ? -17.855 -10.918 2.381 1.00 93.62 195 SER A CA 1
ATOM 1551 C C . SER A 1 195 ? -17.125 -10.162 1.270 1.00 93.62 195 SER A C 1
ATOM 1553 O O . SER A 1 195 ? -17.576 -10.145 0.119 1.00 93.62 195 SER A O 1
ATOM 1555 N N . ALA A 1 196 ? -15.974 -9.583 1.595 1.00 94.88 196 ALA A N 1
ATOM 1556 C CA . ALA A 1 196 ? -15.114 -8.899 0.639 1.00 94.88 196 ALA A CA 1
ATOM 1557 C C . ALA A 1 196 ? -13.633 -9.055 0.978 1.00 94.88 196 ALA A C 1
ATOM 1559 O O . ALA A 1 196 ? -13.272 -9.237 2.136 1.00 94.88 196 ALA A O 1
ATOM 1560 N N . THR A 1 197 ? -12.770 -8.952 -0.031 1.00 95.62 197 THR A N 1
ATOM 1561 C CA . THR A 1 197 ? -11.322 -8.930 0.188 1.00 95.62 197 THR A CA 1
ATOM 1562 C C . THR A 1 197 ? -10.838 -7.513 0.465 1.00 95.62 197 THR A C 1
ATOM 1564 O O . THR A 1 197 ? -11.370 -6.540 -0.080 1.00 95.62 197 THR A O 1
ATOM 1567 N N . LEU A 1 198 ? -9.823 -7.394 1.316 1.00 94.88 198 LEU A N 1
ATOM 1568 C CA . LEU A 1 198 ? -9.211 -6.134 1.708 1.00 94.88 198 LEU A CA 1
ATOM 1569 C C . LEU A 1 198 ? -7.702 -6.316 1.880 1.00 94.88 198 LEU A C 1
ATOM 1571 O O . LEU A 1 198 ? -7.251 -7.224 2.576 1.00 94.88 198 LEU A O 1
ATOM 1575 N N . ARG A 1 199 ? -6.919 -5.437 1.259 1.00 95.56 199 ARG A N 1
ATOM 1576 C CA . ARG A 1 199 ? -5.458 -5.412 1.359 1.00 95.56 199 ARG A CA 1
ATOM 1577 C C . ARG A 1 199 ? -4.969 -3.971 1.394 1.00 95.56 199 ARG A C 1
ATOM 1579 O O . ARG A 1 199 ? -5.509 -3.112 0.701 1.00 95.56 199 ARG A O 1
ATOM 1586 N N . PHE A 1 200 ? -3.933 -3.716 2.183 1.00 96.75 200 PHE A N 1
ATOM 1587 C CA . PHE A 1 200 ? -3.377 -2.379 2.377 1.00 96.75 200 PHE A CA 1
ATOM 1588 C C . PHE A 1 200 ? -1.938 -2.318 1.878 1.00 96.75 200 PHE A C 1
ATOM 1590 O O . PHE A 1 200 ? -1.146 -3.235 2.115 1.00 96.75 200 PHE A O 1
ATOM 1597 N N . ALA A 1 201 ? -1.592 -1.208 1.239 1.00 97.06 201 ALA A N 1
ATOM 1598 C CA . ALA A 1 201 ? -0.225 -0.846 0.906 1.00 97.06 201 ALA A CA 1
ATOM 1599 C C . ALA A 1 201 ? 0.043 0.606 1.305 1.00 97.06 201 ALA A C 1
ATOM 1601 O O . ALA A 1 201 ? -0.803 1.481 1.123 1.00 97.06 201 ALA A O 1
ATOM 1602 N N . LEU A 1 202 ? 1.225 0.845 1.858 1.00 97.44 202 LEU A N 1
ATOM 1603 C CA . LEU A 1 202 ? 1.780 2.172 2.063 1.00 97.44 202 LEU A CA 1
ATOM 1604 C C . LEU A 1 202 ? 2.528 2.565 0.794 1.00 97.44 202 LEU A C 1
ATOM 1606 O O . LEU A 1 202 ? 3.276 1.752 0.262 1.00 97.44 202 LEU A O 1
ATOM 1610 N N . TYR A 1 203 ? 2.342 3.799 0.349 1.00 96.75 203 TYR A N 1
ATOM 1611 C CA . TYR A 1 203 ? 3.028 4.395 -0.785 1.00 96.75 203 TYR A CA 1
ATOM 1612 C C . TYR A 1 203 ? 3.728 5.676 -0.342 1.00 96.75 203 TYR A C 1
ATOM 1614 O O . TYR A 1 203 ? 3.109 6.515 0.311 1.00 96.75 203 TYR A O 1
ATOM 1622 N N . ALA A 1 204 ? 4.980 5.846 -0.749 1.00 95.69 204 ALA A N 1
ATOM 1623 C CA . ALA A 1 204 ? 5.718 7.096 -0.636 1.00 95.69 204 ALA A CA 1
ATOM 1624 C C . ALA A 1 204 ? 5.913 7.686 -2.034 1.00 95.69 204 ALA A C 1
ATOM 1626 O O . ALA A 1 204 ? 6.402 7.005 -2.936 1.00 95.69 204 ALA A O 1
ATOM 1627 N N . VAL A 1 205 ? 5.497 8.938 -2.222 1.00 93.88 205 VAL A N 1
ATOM 1628 C CA . VAL A 1 205 ? 5.554 9.655 -3.503 1.00 93.88 205 VAL A CA 1
ATOM 1629 C C . VAL A 1 205 ? 6.269 10.981 -3.292 1.00 93.88 205 VAL A C 1
ATOM 1631 O O . VAL A 1 205 ? 5.928 11.705 -2.363 1.00 93.88 205 VAL A O 1
ATOM 1634 N N . LEU A 1 206 ? 7.218 11.331 -4.159 1.00 89.12 206 LEU A N 1
ATOM 1635 C CA . LEU A 1 206 ? 7.845 12.653 -4.125 1.00 89.12 206 LEU A CA 1
ATOM 1636 C C . LEU A 1 206 ? 6.818 13.728 -4.514 1.00 89.12 206 LEU A C 1
ATOM 1638 O O . LEU A 1 206 ? 6.171 13.633 -5.558 1.00 89.12 206 LEU A O 1
ATOM 1642 N N . GLU A 1 207 ? 6.645 14.757 -3.685 1.00 71.75 207 GLU A N 1
ATOM 1643 C CA . GLU A 1 207 ? 5.600 15.776 -3.877 1.00 71.75 207 GLU A CA 1
ATOM 1644 C C . GLU A 1 207 ? 5.808 16.656 -5.123 1.00 71.75 207 GLU A C 1
ATOM 1646 O O . GLU A 1 207 ? 4.838 17.202 -5.657 1.00 71.75 207 GLU A O 1
ATOM 1651 N N . ASP A 1 208 ? 7.026 16.713 -5.669 1.00 59.56 208 ASP A N 1
ATOM 1652 C CA . ASP A 1 208 ? 7.311 17.369 -6.956 1.00 59.56 208 ASP A CA 1
ATOM 1653 C C . ASP A 1 208 ? 6.563 16.676 -8.125 1.00 59.56 208 ASP A C 1
ATOM 1655 O O . ASP A 1 208 ? 6.216 17.291 -9.133 1.00 59.56 208 ASP A O 1
ATOM 1659 N N . SER A 1 209 ? 6.190 15.400 -7.954 1.00 51.34 209 SER A N 1
ATOM 1660 C CA . SER A 1 209 ? 5.334 14.628 -8.869 1.00 51.34 209 SER A CA 1
ATOM 1661 C C . SER A 1 209 ? 3.827 14.822 -8.617 1.00 51.34 209 SER A C 1
ATOM 1663 O O . SER A 1 209 ? 3.002 14.389 -9.431 1.00 51.34 209 SER A O 1
ATOM 1665 N N . ALA A 1 210 ? 3.444 15.422 -7.484 1.00 46.75 210 ALA A N 1
ATOM 1666 C CA . ALA A 1 210 ? 2.054 15.578 -7.045 1.00 46.75 210 ALA A CA 1
ATOM 1667 C C . ALA A 1 210 ? 1.437 16.931 -7.449 1.00 46.75 210 ALA A C 1
ATOM 1669 O O . ALA A 1 210 ? 0.210 17.047 -7.525 1.00 46.75 210 ALA A O 1
ATOM 1670 N N . THR A 1 211 ? 2.258 17.934 -7.776 1.00 39.78 211 THR A N 1
ATOM 1671 C CA . THR A 1 211 ? 1.794 19.304 -8.042 1.00 39.78 211 THR A CA 1
ATOM 1672 C C . THR A 1 211 ? 1.823 19.651 -9.529 1.00 39.78 211 THR A C 1
ATOM 1674 O O . THR A 1 211 ? 2.793 20.198 -10.037 1.00 39.78 211 THR A O 1
ATOM 1677 N N . ALA A 1 212 ? 0.714 19.396 -10.230 1.00 34.38 212 ALA A N 1
ATOM 1678 C CA . ALA A 1 212 ? 0.313 20.181 -11.405 1.00 34.38 212 ALA A CA 1
ATOM 1679 C C . ALA A 1 212 ? -1.174 19.965 -11.738 1.00 34.38 212 ALA A C 1
ATOM 1681 O O . ALA A 1 212 ? -1.522 19.393 -12.772 1.00 34.38 212 ALA A O 1
ATOM 1682 N N . ILE A 1 213 ? -2.070 20.441 -10.872 1.00 35.31 213 ILE A N 1
ATOM 1683 C CA . ILE A 1 213 ? -3.404 20.876 -11.302 1.00 35.31 213 ILE A CA 1
ATOM 1684 C C . ILE A 1 213 ? -3.642 22.247 -10.661 1.00 35.31 213 ILE A C 1
ATOM 1686 O O . ILE A 1 213 ? -3.854 22.306 -9.450 1.00 35.31 213 ILE A O 1
ATOM 1690 N N . PRO A 1 214 ? -3.588 23.361 -11.415 1.00 35.41 214 PRO A N 1
ATOM 1691 C CA . PRO A 1 214 ? -4.074 24.626 -10.892 1.00 35.41 214 PRO A CA 1
ATOM 1692 C C . PRO A 1 214 ? -5.586 24.492 -10.685 1.00 35.41 214 PRO A C 1
ATOM 1694 O O . PRO A 1 214 ? -6.338 24.240 -11.628 1.00 35.41 214 PRO A O 1
ATOM 1697 N N . LEU A 1 215 ? -6.020 24.622 -9.432 1.00 36.25 215 LEU A N 1
ATOM 1698 C CA . LEU A 1 215 ? -7.424 24.793 -9.083 1.00 36.25 215 LEU A CA 1
ATOM 1699 C C . LEU A 1 215 ? -7.924 26.055 -9.792 1.00 36.25 215 LEU A C 1
ATOM 1701 O O . LEU A 1 215 ? -7.492 27.165 -9.483 1.00 36.25 215 LEU A O 1
ATOM 1705 N N . GLY A 1 216 ? -8.809 25.876 -10.773 1.00 35.88 216 GLY A N 1
ATOM 1706 C CA . GLY A 1 216 ? -9.577 26.968 -11.348 1.00 35.88 216 GLY A CA 1
ATOM 1707 C C . GLY A 1 216 ? -10.460 27.562 -10.261 1.00 35.88 216 GLY A C 1
ATOM 1708 O O . GLY A 1 216 ? -11.470 26.971 -9.889 1.00 35.88 216 GLY A O 1
ATOM 1709 N N . VAL A 1 217 ? -10.055 28.716 -9.736 1.00 37.16 217 VAL A N 1
ATOM 1710 C CA . VAL A 1 217 ? -10.900 29.552 -8.888 1.00 37.16 217 VAL A CA 1
ATOM 1711 C C . VAL A 1 217 ? -11.980 30.145 -9.786 1.00 37.16 217 VAL A C 1
ATOM 1713 O O . VAL A 1 217 ? -1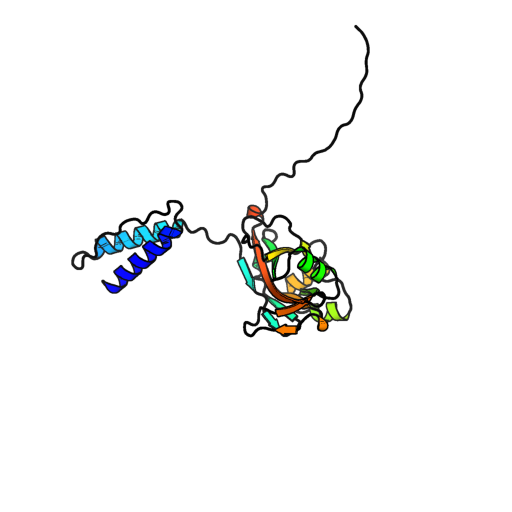1.720 31.038 -10.591 1.00 37.16 217 VAL A O 1
ATOM 1716 N N . GLY A 1 218 ? -13.184 29.593 -9.678 1.00 38.19 218 GLY A N 1
ATOM 1717 C CA . GLY A 1 218 ? -14.408 30.275 -10.055 1.00 38.19 218 GLY A CA 1
ATOM 1718 C C . GLY A 1 218 ? -14.960 30.992 -8.830 1.00 38.19 218 GLY A C 1
ATOM 1719 O O . GLY A 1 218 ? -15.487 30.339 -7.944 1.00 38.19 218 GLY A O 1
ATOM 1720 N N . ASP A 1 219 ? -14.843 32.313 -8.824 1.00 34.38 219 ASP A N 1
ATOM 1721 C CA . ASP A 1 219 ? -15.661 33.278 -8.083 1.00 34.38 219 ASP A CA 1
ATOM 1722 C C . ASP A 1 219 ? -15.733 34.489 -9.026 1.00 34.38 219 ASP A C 1
ATOM 1724 O O . ASP A 1 219 ? -14.734 34.863 -9.631 1.00 34.38 219 ASP A O 1
ATOM 1728 N N . GLY A 1 220 ? -16.837 35.161 -9.303 1.00 32.59 220 GLY A N 1
ATOM 1729 C CA . GLY A 1 220 ? -18.154 35.211 -8.706 1.00 32.59 220 GLY A CA 1
ATOM 1730 C C . GLY A 1 220 ? -18.737 36.523 -9.230 1.00 32.59 220 GLY A C 1
ATOM 1731 O O . GLY A 1 220 ? -18.097 37.571 -9.168 1.00 32.59 220 GLY A O 1
ATOM 1732 N N . LEU A 1 221 ? -19.912 36.448 -9.844 1.00 35.03 221 LEU A N 1
ATOM 1733 C CA . LEU A 1 221 ? -20.650 37.593 -10.360 1.00 35.03 221 LEU A CA 1
ATOM 1734 C C . LEU A 1 221 ? -20.940 38.573 -9.204 1.00 35.03 221 LEU A C 1
ATOM 1736 O O . LEU A 1 221 ? -21.613 38.197 -8.247 1.00 35.03 221 LEU A O 1
ATOM 1740 N N . ALA A 1 222 ? -20.508 39.830 -9.313 1.00 33.56 222 ALA A N 1
ATOM 1741 C CA . ALA A 1 222 ? -21.051 40.930 -8.521 1.00 33.56 222 ALA A CA 1
ATOM 1742 C C . ALA A 1 222 ? -21.425 42.081 -9.458 1.00 33.56 222 ALA A C 1
ATOM 1744 O O . ALA A 1 222 ? -20.604 42.623 -10.196 1.00 33.56 222 ALA A O 1
ATOM 1745 N N . ALA A 1 223 ? -22.719 42.375 -9.459 1.00 33.84 223 ALA A N 1
ATOM 1746 C CA . ALA A 1 223 ? -23.369 43.414 -10.227 1.00 33.84 223 ALA A CA 1
ATOM 1747 C C . ALA A 1 223 ? -23.101 44.826 -9.669 1.00 33.84 223 ALA A C 1
ATOM 1749 O O . ALA A 1 223 ? -22.719 44.983 -8.514 1.00 33.84 223 ALA A O 1
ATOM 1750 N N . GLN A 1 224 ? -23.501 45.808 -10.487 1.00 32.22 224 GLN A N 1
ATOM 1751 C CA . GLN A 1 224 ? -23.773 47.230 -10.208 1.00 32.22 224 GLN A CA 1
ATOM 1752 C C . GLN A 1 224 ? -22.648 48.231 -10.498 1.00 32.22 224 GLN A C 1
ATOM 1754 O O . GLN A 1 224 ? -21.666 48.317 -9.773 1.00 32.22 224 GLN A O 1
ATOM 1759 N N . THR A 1 225 ? -22.878 49.057 -11.526 1.00 35.28 225 THR A N 1
ATOM 1760 C CA . THR A 1 225 ? -22.736 50.534 -11.550 1.00 35.28 225 THR A CA 1
ATOM 1761 C C . THR A 1 225 ? -23.326 50.987 -12.901 1.00 35.28 225 THR A C 1
ATOM 1763 O O . THR A 1 225 ? -22.799 50.642 -13.949 1.00 35.28 225 THR A O 1
ATOM 1766 N N . THR A 1 226 ? -24.596 51.397 -12.942 1.00 34.03 226 THR A N 1
ATOM 1767 C CA . THR A 1 226 ? -25.092 52.789 -12.852 1.00 34.03 226 THR A CA 1
ATOM 1768 C C . THR A 1 226 ? -25.086 53.525 -14.194 1.00 34.03 226 THR A C 1
ATOM 1770 O O . THR A 1 226 ? -24.054 53.804 -14.790 1.00 34.03 226 THR A O 1
ATOM 1773 N N . ASN A 1 227 ? -26.306 53.856 -14.609 1.00 36.81 227 ASN A N 1
ATOM 1774 C CA . ASN A 1 227 ? -26.701 54.780 -15.665 1.00 36.81 227 ASN A CA 1
ATOM 1775 C C . ASN A 1 227 ? -26.348 56.231 -15.269 1.00 36.81 227 ASN A C 1
ATOM 1777 O O . ASN A 1 227 ? -26.706 56.615 -14.156 1.00 36.81 227 ASN A O 1
ATOM 1781 N N . ALA A 1 228 ? -25.756 57.040 -16.160 1.00 35.41 228 ALA A N 1
ATOM 1782 C CA . ALA A 1 228 ? -25.958 58.500 -16.246 1.00 35.41 228 ALA A CA 1
ATOM 1783 C C . ALA A 1 228 ? -25.191 59.119 -17.439 1.00 35.41 228 ALA A C 1
ATOM 1785 O O . ALA A 1 228 ? -23.984 58.935 -17.522 1.00 35.41 228 ALA A O 1
ATOM 1786 N N . LEU A 1 229 ? -25.929 59.857 -18.292 1.00 39.25 229 LEU A N 1
ATOM 1787 C CA . LEU A 1 229 ? -25.575 61.062 -19.085 1.00 39.25 229 LEU A CA 1
ATOM 1788 C C . LEU A 1 229 ? -24.127 61.174 -19.626 1.00 39.25 229 LEU A C 1
ATOM 1790 O O . LEU A 1 229 ? -23.179 61.253 -18.854 1.00 39.25 229 LEU A O 1
ATOM 1794 N N . ILE A 1 230 ? -23.891 61.279 -20.939 1.00 39.56 230 ILE A N 1
ATOM 1795 C CA . ILE A 1 230 ? -24.206 62.392 -21.869 1.00 39.56 230 ILE A CA 1
ATOM 1796 C C . ILE A 1 230 ? -24.216 61.847 -23.300 1.00 39.56 230 ILE A C 1
ATOM 1798 O O . ILE A 1 230 ? -23.333 61.012 -23.602 1.00 39.56 230 ILE A O 1
#